Protein AF-A0A5A8D4B1-F1 (afdb_monomer_lite)

Organism: Cafeteria roenbergensis (NCBI:txid33653)

Structure (mmCIF, N/CA/C/O backbone):
data_AF-A0A5A8D4B1-F1
#
_entry.id   AF-A0A5A8D4B1-F1
#
loop_
_atom_site.group_PDB
_atom_site.id
_atom_site.type_symbol
_atom_site.label_atom_id
_atom_site.label_alt_id
_atom_site.label_comp_id
_atom_site.label_asym_id
_atom_site.label_entity_id
_atom_site.label_seq_id
_atom_site.pdbx_PDB_ins_code
_atom_site.Cartn_x
_atom_site.Cartn_y
_atom_site.Cartn_z
_atom_site.occupancy
_atom_site.B_iso_or_equiv
_atom_site.auth_seq_id
_atom_site.auth_comp_id
_atom_site.auth_asym_id
_atom_site.auth_atom_id
_atom_site.pdbx_PDB_model_num
ATOM 1 N N . MET A 1 1 ? -14.245 28.417 40.774 1.00 34.88 1 MET A N 1
ATOM 2 C CA . MET A 1 1 ? -14.983 27.139 40.931 1.00 34.88 1 MET A CA 1
ATOM 3 C C . MET A 1 1 ? -16.460 27.436 40.689 1.00 34.88 1 MET A C 1
ATOM 5 O O . MET A 1 1 ? -16.887 28.450 41.217 1.00 34.88 1 MET A O 1
ATOM 9 N N . LEU A 1 2 ? -17.268 26.689 39.923 1.00 39.22 2 LEU A N 1
ATOM 10 C CA . LEU A 1 2 ? -17.079 25.469 39.104 1.00 39.22 2 LEU A CA 1
ATOM 11 C C . LEU A 1 2 ? -18.228 25.364 38.052 1.00 39.22 2 LEU A C 1
ATOM 13 O O . LEU A 1 2 ? -19.195 26.113 38.139 1.00 39.22 2 LEU A O 1
ATOM 17 N N . LEU A 1 3 ? -18.123 24.450 37.072 1.00 46.00 3 LEU A N 1
ATOM 18 C CA . LEU A 1 3 ? -19.148 24.155 36.040 1.00 46.00 3 LEU A CA 1
ATOM 19 C C . LEU A 1 3 ? -20.268 23.216 36.556 1.00 46.00 3 LEU A C 1
ATOM 21 O O . LEU A 1 3 ? -19.949 22.345 37.362 1.00 46.00 3 LEU A O 1
ATOM 25 N N . ARG A 1 4 ? -21.481 23.232 35.954 1.00 43.50 4 ARG A N 1
ATOM 26 C CA . ARG A 1 4 ? -21.993 22.159 35.041 1.00 43.50 4 ARG A CA 1
ATOM 27 C C . ARG A 1 4 ? -23.443 22.348 34.538 1.00 43.50 4 ARG A C 1
ATOM 29 O O . ARG A 1 4 ? -24.205 23.148 35.062 1.00 43.50 4 ARG A O 1
ATOM 36 N N . SER A 1 5 ? -23.774 21.585 33.493 1.00 64.06 5 SER A N 1
ATOM 37 C CA . SER A 1 5 ? -25.051 21.472 32.765 1.00 64.06 5 SER A CA 1
ATOM 38 C C . SER A 1 5 ? -25.764 20.135 33.048 1.00 64.06 5 SER A C 1
ATOM 40 O O . SER A 1 5 ? -25.081 19.209 33.473 1.00 64.06 5 SER A O 1
ATOM 42 N N . THR A 1 6 ? -27.065 20.000 32.717 1.00 43.41 6 THR A N 1
ATOM 43 C CA . THR A 1 6 ? -27.713 18.718 32.304 1.00 43.41 6 THR A CA 1
ATOM 44 C C . THR A 1 6 ? -29.130 18.901 31.727 1.00 43.41 6 THR A C 1
ATOM 46 O O . THR A 1 6 ? -30.130 18.798 32.429 1.00 43.41 6 THR A O 1
ATOM 49 N N . ILE A 1 7 ? -29.189 19.089 30.408 1.00 49.19 7 ILE A N 1
ATOM 50 C CA . ILE A 1 7 ? -29.924 18.196 29.483 1.00 49.19 7 ILE A CA 1
ATOM 51 C C . ILE A 1 7 ? -30.057 16.778 30.102 1.00 49.19 7 ILE A C 1
ATOM 53 O O . ILE A 1 7 ? -29.048 16.248 30.566 1.00 49.19 7 ILE A O 1
ATOM 57 N N . ASP A 1 8 ? -31.258 16.185 30.150 1.00 43.66 8 ASP A N 1
ATOM 58 C CA . ASP A 1 8 ? -31.520 14.840 30.714 1.00 43.66 8 ASP A CA 1
ATOM 59 C C . ASP A 1 8 ? -31.420 13.652 29.745 1.00 43.66 8 ASP A C 1
ATOM 61 O O . ASP A 1 8 ? -32.099 13.531 28.727 1.00 43.66 8 ASP A O 1
ATOM 65 N N . TRP A 1 9 ? -30.540 12.741 30.122 1.00 45.62 9 TRP A N 1
ATOM 66 C CA . TRP A 1 9 ? -30.024 11.685 29.266 1.00 45.62 9 TRP A CA 1
ATOM 67 C C . TRP A 1 9 ? -30.654 10.347 29.511 1.00 45.62 9 TRP A C 1
ATOM 69 O O . TRP A 1 9 ? -30.154 9.346 29.008 1.00 45.62 9 TRP A O 1
ATOM 79 N N . GLN A 1 10 ? -31.724 10.268 30.283 1.00 41.31 10 GLN A N 1
ATOM 80 C CA . GLN A 1 10 ? -32.366 8.975 30.333 1.00 41.31 10 GLN A CA 1
ATOM 81 C C . GLN A 1 10 ? -33.012 8.705 28.969 1.00 41.31 10 GLN A C 1
ATOM 83 O O . GLN A 1 10 ? -33.184 7.556 28.639 1.00 41.31 10 GLN A O 1
ATOM 88 N N . SER A 1 11 ? -33.263 9.699 28.113 1.00 40.19 11 SER A N 1
ATOM 89 C CA . SER A 1 11 ? -34.001 9.608 26.841 1.00 40.19 11 SER A CA 1
ATOM 90 C C . SER A 1 11 ? -33.795 8.391 25.933 1.00 40.19 11 SER A C 1
ATOM 92 O O . SER A 1 11 ? -34.797 7.790 25.556 1.00 40.19 11 SER A O 1
ATOM 94 N N . ALA A 1 12 ? -32.617 7.974 25.474 1.00 40.06 12 ALA A N 1
ATOM 95 C CA . ALA A 1 12 ? -31.217 8.229 25.857 1.00 40.06 12 ALA A CA 1
ATOM 96 C C . ALA A 1 12 ? -30.517 7.251 26.840 1.00 40.06 12 ALA A C 1
ATOM 98 O O . ALA A 1 12 ? -29.294 7.221 26.903 1.00 40.06 12 ALA A O 1
ATOM 99 N N . GLY A 1 13 ? -31.237 6.275 27.393 1.00 53.09 13 GLY A N 1
ATOM 100 C CA . GLY A 1 13 ? -30.702 5.030 27.951 1.00 53.09 13 GLY A CA 1
ATOM 101 C C . GLY A 1 13 ? -30.504 3.814 27.009 1.00 53.09 13 GLY A C 1
ATOM 102 O O . GLY A 1 13 ? -29.924 2.838 27.464 1.00 53.09 13 GLY A O 1
ATOM 103 N N . PHE A 1 14 ? -30.945 3.716 25.743 1.00 50.84 14 PHE A N 1
ATOM 104 C CA . PHE A 1 14 ? -31.669 4.653 24.864 1.00 50.84 14 PHE A CA 1
ATOM 105 C C . PHE A 1 14 ? -33.194 4.716 25.099 1.00 50.84 14 PHE A C 1
ATOM 107 O O . PHE A 1 14 ? -33.987 4.791 24.166 1.00 50.84 14 PHE A O 1
ATOM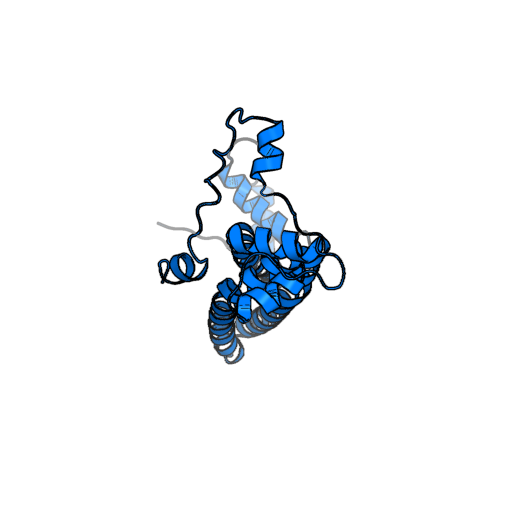 114 N N . VAL A 1 15 ? -33.596 4.686 26.372 1.00 51.38 15 VAL A N 1
ATOM 115 C CA . VAL A 1 15 ? -34.983 4.728 26.857 1.00 51.38 15 VAL A CA 1
ATOM 116 C C . VAL A 1 15 ? -35.053 5.588 28.109 1.00 51.38 15 VAL A C 1
ATOM 118 O O . VAL A 1 15 ? -34.381 5.225 29.079 1.00 51.38 15 VAL A O 1
ATOM 121 N N . ILE A 1 16 ? -35.887 6.649 28.132 1.00 47.00 16 ILE A N 1
ATOM 122 C CA . ILE A 1 16 ? -36.111 7.450 29.351 1.00 47.00 16 ILE A CA 1
ATOM 123 C C . ILE A 1 16 ? -36.536 6.490 30.473 1.00 47.00 16 ILE A C 1
ATOM 125 O O . ILE A 1 16 ? -37.658 5.982 30.528 1.00 47.00 16 ILE A O 1
ATOM 129 N N . SER A 1 17 ? -35.615 6.247 31.410 1.00 43.78 17 SER A N 1
ATOM 130 C CA . SER A 1 17 ? -36.007 6.063 32.797 1.00 43.78 17 SER A CA 1
ATOM 131 C C . SER A 1 17 ? -36.892 7.267 33.114 1.00 43.78 17 SER A C 1
ATOM 133 O O . SER A 1 17 ? -36.475 8.419 32.990 1.00 43.78 17 SER A O 1
ATOM 135 N N . GLN A 1 18 ? -38.162 6.994 33.424 1.00 46.78 18 GLN A N 1
ATOM 136 C CA . GLN A 1 18 ? -39.259 7.978 33.500 1.00 46.78 18 GLN A CA 1
ATOM 137 C C . GLN A 1 18 ? -39.048 9.070 34.569 1.00 46.78 18 GLN A C 1
ATOM 139 O O . GLN A 1 18 ? -39.887 9.941 34.764 1.00 46.78 18 GLN A O 1
ATOM 144 N N . GLN A 1 19 ? -37.911 9.021 35.260 1.00 48.19 19 GLN A N 1
ATOM 145 C CA . GLN A 1 19 ? -37.491 9.900 36.333 1.00 48.19 19 GLN A CA 1
ATOM 146 C C . GLN A 1 19 ? -36.726 11.143 35.852 1.00 48.19 19 GLN A C 1
ATOM 148 O O . GLN A 1 19 ? -36.550 12.074 36.644 1.00 48.19 19 GLN A O 1
ATOM 153 N N . GLU A 1 20 ? -36.266 11.175 34.593 1.00 46.72 20 GLU A N 1
ATOM 154 C CA . GLU A 1 20 ? -35.530 12.328 34.074 1.00 46.72 20 GLU A CA 1
ATOM 155 C C . GLU A 1 20 ? -36.198 13.144 32.958 1.00 46.72 20 GLU A C 1
ATOM 157 O O . GLU A 1 20 ? -35.983 14.341 33.071 1.00 46.72 20 GLU A O 1
ATOM 162 N N . PHE A 1 21 ? -37.075 12.640 32.053 1.00 47.62 21 PHE A N 1
ATOM 163 C CA . PHE A 1 21 ? -37.724 13.430 30.944 1.00 47.62 21 PHE A CA 1
ATOM 164 C C . PHE A 1 21 ? -38.110 14.886 31.304 1.00 47.62 21 PHE A C 1
ATOM 166 O O . PHE A 1 21 ? -37.876 15.807 30.511 1.00 47.62 21 PHE A O 1
ATOM 173 N N . PRO A 1 22 ? -38.685 15.154 32.497 1.00 55.81 22 PRO A N 1
ATOM 174 C CA . PRO A 1 22 ? -39.003 16.518 32.916 1.00 55.81 22 PRO A CA 1
ATOM 175 C C . PRO A 1 22 ? -37.796 17.477 32.965 1.00 55.81 22 PRO A C 1
ATOM 177 O O . PRO A 1 22 ? -37.967 18.684 32.826 1.00 55.81 22 PRO A O 1
ATOM 180 N N . LYS A 1 23 ? -36.573 16.971 33.159 1.00 54.00 23 LYS A N 1
ATOM 181 C CA . LYS A 1 23 ? -35.328 17.734 33.318 1.00 54.00 23 LYS A CA 1
ATOM 182 C C . LYS A 1 23 ? -34.734 18.198 31.970 1.00 54.00 23 LYS A C 1
ATOM 184 O O . LYS A 1 23 ? -34.285 19.339 31.913 1.00 54.00 23 LYS A O 1
ATOM 189 N N . TRP A 1 24 ? -34.749 17.410 30.879 1.00 49.72 24 TRP A N 1
ATOM 190 C CA . TRP A 1 24 ? -34.249 17.848 29.550 1.00 49.72 24 TRP A CA 1
ATOM 191 C C . TRP A 1 24 ? -35.235 18.842 28.959 1.00 49.72 24 TRP A C 1
ATOM 193 O O . TRP A 1 24 ? -34.821 19.867 28.423 1.00 49.72 24 TRP A O 1
ATOM 203 N N . GLN A 1 25 ? -36.536 18.591 29.141 1.00 56.56 25 GLN A N 1
ATOM 204 C CA . GLN A 1 25 ? -37.586 19.527 28.750 1.00 56.56 25 GLN A CA 1
ATOM 205 C C . GLN A 1 25 ? -37.487 20.847 29.527 1.00 56.56 25 GLN A C 1
ATOM 207 O O . GLN A 1 25 ? -37.426 21.896 28.891 1.00 56.56 25 GLN A O 1
ATOM 212 N N . ALA A 1 26 ? -37.330 20.818 30.858 1.00 62.19 26 ALA A N 1
ATOM 213 C CA . ALA A 1 26 ? -37.102 22.036 31.644 1.00 62.19 26 ALA A CA 1
ATOM 214 C C . ALA A 1 26 ? -35.832 22.796 31.216 1.00 62.19 26 ALA A C 1
ATOM 216 O O . ALA A 1 26 ? -35.833 24.026 31.181 1.00 62.19 26 ALA A O 1
ATOM 217 N N . VAL A 1 27 ? -34.753 22.094 30.846 1.00 55.75 27 VAL A N 1
ATOM 218 C CA . VAL A 1 27 ? -33.532 22.739 30.338 1.00 55.75 27 VAL A CA 1
ATOM 219 C C . VAL A 1 27 ? -33.729 23.331 28.943 1.00 55.75 27 VAL A C 1
ATOM 221 O O . VAL A 1 27 ? -33.263 24.443 28.705 1.00 55.75 27 VAL A O 1
ATOM 224 N N . VAL A 1 28 ? -34.440 22.668 28.030 1.00 53.69 28 VAL A N 1
ATOM 225 C CA . VAL A 1 28 ? -34.698 23.217 26.689 1.00 53.69 28 VAL A CA 1
ATOM 226 C C . VAL A 1 28 ? -35.710 24.358 26.703 1.00 53.69 28 VAL A C 1
ATOM 228 O O . VAL A 1 28 ? -35.535 25.310 25.943 1.00 53.69 28 VAL A O 1
ATOM 231 N N . GLU A 1 29 ? -36.706 24.350 27.587 1.00 60.50 29 GLU A N 1
ATOM 232 C CA . GLU A 1 29 ? -37.568 25.518 27.791 1.00 60.50 29 GLU A CA 1
ATOM 233 C C . GLU A 1 29 ? -36.816 26.676 28.453 1.00 60.50 29 GLU A C 1
ATOM 235 O O . GLU A 1 29 ? -36.919 27.807 27.980 1.00 60.50 29 GLU A O 1
ATOM 240 N N . HIS A 1 30 ? -35.978 26.420 29.464 1.00 53.38 30 HIS A N 1
ATOM 241 C CA . HIS A 1 30 ? -35.148 27.467 30.067 1.00 53.38 30 HIS A CA 1
ATOM 242 C C . HIS A 1 30 ? -34.142 28.058 29.063 1.00 53.38 30 HIS A C 1
ATOM 244 O O . HIS A 1 30 ? -33.953 29.274 29.033 1.00 53.38 30 HIS A O 1
ATOM 250 N N . VAL A 1 31 ? -33.555 27.241 28.179 1.00 52.16 31 VAL A N 1
ATOM 251 C CA . VAL A 1 31 ? -32.703 27.718 27.077 1.00 52.16 31 VAL A CA 1
ATOM 252 C C . VAL A 1 31 ? -33.512 28.533 26.064 1.00 52.16 31 VAL A C 1
ATOM 254 O O . VAL A 1 31 ? -33.078 29.624 25.711 1.00 52.16 31 VAL A O 1
ATOM 257 N N . LYS A 1 32 ? -34.704 28.087 25.646 1.00 51.00 32 LYS A N 1
ATOM 258 C CA . LYS A 1 32 ? -35.578 28.850 24.730 1.00 51.00 32 LYS A CA 1
ATOM 259 C C . LYS A 1 32 ? -36.079 30.171 25.330 1.00 51.00 32 LYS A C 1
ATOM 261 O O . LYS A 1 32 ? -36.246 31.132 24.588 1.00 51.00 32 LYS A O 1
ATOM 266 N N . ALA A 1 33 ? -36.288 30.234 26.645 1.00 59.56 33 ALA A N 1
ATOM 267 C CA . ALA A 1 33 ? -36.733 31.437 27.352 1.00 59.56 33 ALA A CA 1
ATOM 268 C C . ALA A 1 33 ? -35.593 32.417 27.699 1.00 59.56 33 ALA A C 1
ATOM 270 O O . ALA A 1 33 ? -35.849 33.603 27.892 1.00 59.56 33 ALA A O 1
ATOM 271 N N . THR A 1 34 ? -34.347 31.934 27.784 1.00 50.12 34 THR A N 1
ATOM 272 C CA . THR A 1 34 ? -33.171 32.741 28.174 1.00 50.12 34 THR A CA 1
ATOM 273 C C . THR A 1 34 ? -32.247 33.055 26.988 1.00 50.12 34 THR A C 1
ATOM 275 O O . THR A 1 34 ? -31.353 33.889 27.115 1.00 50.12 34 THR A O 1
ATOM 278 N N . ALA A 1 35 ? -32.447 32.425 25.824 1.00 48.88 35 ALA A N 1
ATOM 279 C CA . ALA A 1 35 ? -31.715 32.723 24.594 1.00 48.88 35 ALA A CA 1
ATOM 280 C C . ALA A 1 35 ? -31.984 34.172 24.134 1.00 48.88 35 ALA A C 1
ATOM 282 O O . ALA A 1 35 ? -33.117 34.492 23.764 1.00 48.88 35 ALA A O 1
ATOM 283 N N . PRO A 1 36 ? -30.972 35.062 24.113 1.00 46.81 36 PRO A N 1
ATOM 284 C CA . PRO A 1 36 ? -31.163 36.423 23.634 1.00 46.81 36 PRO A CA 1
ATOM 285 C C . PRO A 1 36 ? -31.464 36.418 22.134 1.00 46.81 36 PRO A C 1
ATOM 287 O O . PRO A 1 36 ? -30.795 35.725 21.368 1.00 46.81 36 PRO A O 1
ATOM 290 N N . SER A 1 37 ? -32.388 37.268 21.686 1.00 52.62 37 SER A N 1
ATOM 291 C CA . SER A 1 37 ? -32.742 37.467 20.268 1.00 52.62 37 SER A CA 1
ATOM 292 C C . SER A 1 37 ? -31.629 38.111 19.416 1.00 52.62 37 SER A C 1
ATOM 294 O O . SER A 1 37 ? -31.869 38.577 18.304 1.00 52.62 37 SER A O 1
ATOM 296 N N . THR A 1 38 ? -30.397 38.130 19.925 1.00 47.19 38 THR A N 1
ATOM 297 C CA . THR A 1 38 ? -29.206 38.739 19.334 1.00 47.19 38 THR A CA 1
ATOM 298 C C . THR A 1 38 ? -28.178 37.664 18.969 1.00 47.19 38 THR A C 1
ATOM 300 O O . THR A 1 38 ? -27.084 37.614 19.540 1.00 47.19 38 THR A O 1
ATOM 303 N N . LEU A 1 39 ? -28.508 36.795 18.005 1.00 48.34 39 LEU A N 1
ATOM 304 C CA . LEU A 1 39 ? -27.485 36.007 17.309 1.00 48.34 39 LEU A CA 1
ATOM 305 C C . LEU A 1 39 ? -26.532 36.980 16.592 1.00 48.34 39 LEU A C 1
ATOM 307 O O . LEU A 1 39 ? -26.916 37.577 15.589 1.00 48.34 39 LEU A O 1
ATOM 311 N N . GLY A 1 40 ? -25.299 37.145 17.086 1.00 45.06 40 GLY A N 1
ATOM 312 C CA . GLY A 1 40 ? -24.295 37.923 16.346 1.00 45.06 40 GLY A CA 1
ATOM 313 C C . GLY A 1 40 ? -23.004 38.357 17.049 1.00 45.06 40 GLY A C 1
ATOM 314 O O . GLY A 1 40 ? -22.112 38.825 16.351 1.00 45.06 40 GLY A O 1
ATOM 315 N N . SER A 1 41 ? -22.858 38.244 18.377 1.00 46.19 41 SER A N 1
ATOM 316 C CA . SER A 1 41 ? -21.804 38.996 19.097 1.00 46.19 41 SER A CA 1
ATOM 317 C C . SER A 1 41 ? -20.681 38.206 19.791 1.00 46.19 41 SER A C 1
ATOM 319 O O . SER A 1 41 ? -19.745 38.846 20.267 1.00 46.19 41 SER A O 1
ATOM 321 N N . ASN A 1 42 ? -20.698 36.865 19.858 1.00 43.56 42 ASN A N 1
ATOM 322 C CA . ASN A 1 42 ? -19.586 36.116 20.473 1.00 43.56 42 ASN A CA 1
ATOM 323 C C . ASN A 1 42 ? -19.314 34.743 19.810 1.00 43.56 42 ASN A C 1
ATOM 325 O O . ASN A 1 42 ? -20.159 33.849 19.907 1.00 43.56 42 ASN A O 1
ATOM 329 N N . PRO A 1 43 ? -18.143 34.530 19.169 1.00 45.38 43 PRO A N 1
ATOM 330 C CA . PRO A 1 43 ? -17.856 33.304 18.417 1.00 45.38 43 PRO A CA 1
ATOM 331 C C . PRO A 1 43 ? -17.718 32.041 19.284 1.00 45.38 43 PRO A C 1
ATOM 333 O O . PRO A 1 43 ? -17.945 30.945 18.780 1.00 45.38 43 PRO A O 1
ATOM 336 N N . VAL A 1 44 ? -17.404 32.165 20.580 1.00 45.22 44 VAL A N 1
ATOM 337 C CA . VAL A 1 44 ? -17.198 31.000 21.470 1.00 45.22 44 VAL A CA 1
ATOM 338 C C . VAL A 1 44 ? -18.519 30.322 21.865 1.00 45.22 44 VAL A C 1
ATOM 340 O O . VAL A 1 44 ? -18.548 29.119 22.099 1.00 45.22 44 VAL A O 1
ATOM 343 N N . GLN A 1 45 ? -19.640 31.054 21.892 1.00 42.88 45 GLN A N 1
ATOM 344 C CA . GLN A 1 45 ? -20.961 30.458 22.162 1.00 42.88 45 GLN A CA 1
ATOM 345 C C . GLN A 1 45 ? -21.606 29.826 20.924 1.00 42.88 45 GLN A C 1
ATOM 347 O O . GLN A 1 45 ? -22.504 28.998 21.065 1.00 42.88 45 GLN A O 1
ATOM 352 N N . ALA A 1 46 ? -21.152 30.178 19.718 1.00 47.97 46 ALA A N 1
ATOM 353 C CA . ALA A 1 46 ? -21.623 29.532 18.501 1.00 47.97 46 ALA A CA 1
ATOM 354 C C . ALA A 1 46 ? -21.130 28.076 18.427 1.00 47.97 46 ALA A C 1
ATOM 356 O O . ALA A 1 46 ? -21.922 27.186 18.132 1.00 47.97 46 ALA A O 1
ATOM 357 N N . SER A 1 47 ? -19.859 27.806 18.747 1.00 52.75 47 SER A N 1
ATOM 358 C CA . SER A 1 47 ? -19.263 26.473 18.576 1.00 52.75 47 SER A CA 1
ATOM 359 C C . SER A 1 47 ? -19.951 25.366 19.380 1.00 52.75 47 SER A C 1
ATOM 361 O O . SER A 1 47 ? -20.156 24.293 18.829 1.00 52.75 47 SER A O 1
ATOM 363 N N . ASP A 1 48 ? -20.373 25.612 20.626 1.00 51.62 48 ASP A N 1
ATOM 364 C CA . ASP A 1 48 ? -21.047 24.591 21.455 1.00 51.62 48 ASP A CA 1
ATOM 365 C C . ASP A 1 48 ? -22.487 24.278 21.004 1.00 51.62 48 ASP A C 1
ATOM 367 O O . ASP A 1 48 ? -23.015 23.202 21.295 1.00 51.62 48 ASP A O 1
ATOM 371 N N . VAL A 1 49 ? -23.136 25.208 20.294 1.00 52.12 49 VAL A N 1
ATOM 372 C CA . VAL A 1 49 ? -24.482 25.016 19.727 1.00 52.12 49 VAL A CA 1
ATOM 373 C C . VAL A 1 49 ? -24.386 24.381 18.340 1.00 52.12 49 VAL A C 1
ATOM 375 O O . VAL A 1 49 ? -25.107 23.428 18.054 1.00 52.12 49 VAL A O 1
ATOM 378 N N . TRP A 1 50 ? -23.439 24.827 17.510 1.00 44.88 50 TRP A N 1
ATOM 379 C CA . TRP A 1 50 ? -23.166 24.218 16.208 1.00 44.88 50 TRP A CA 1
ATOM 380 C C . TRP A 1 50 ? -22.617 22.791 16.336 1.00 44.88 50 TRP A C 1
ATOM 382 O O . TRP A 1 50 ? -23.039 21.943 15.564 1.00 44.88 50 TRP A O 1
ATOM 392 N N . LEU A 1 51 ? -21.784 22.472 17.338 1.00 48.03 51 LEU A N 1
ATOM 393 C CA . LEU A 1 51 ? -21.356 21.091 17.630 1.00 48.03 51 LEU A CA 1
ATOM 394 C C . LEU A 1 51 ? -22.515 20.161 18.003 1.00 48.03 51 LEU A C 1
ATOM 396 O O . LEU A 1 51 ? -22.403 18.955 17.812 1.00 48.03 51 LEU A O 1
ATOM 400 N N . ARG A 1 52 ? -23.613 20.700 18.545 1.00 43.81 52 ARG A N 1
ATOM 401 C CA . ARG A 1 52 ? -24.816 19.916 18.848 1.00 43.81 52 ARG A CA 1
ATOM 402 C C . ARG A 1 52 ? -25.690 19.743 17.612 1.00 43.81 52 ARG A C 1
ATOM 404 O O . ARG A 1 52 ? -26.046 18.615 17.312 1.00 43.81 52 ARG A O 1
ATOM 411 N N . ALA A 1 53 ? -25.894 20.800 16.825 1.00 43.72 53 ALA A N 1
ATOM 412 C CA . ALA A 1 53 ? -26.573 20.697 15.530 1.00 43.72 53 ALA A CA 1
ATOM 413 C C . ALA A 1 53 ? -25.861 19.728 14.556 1.00 43.72 53 ALA A C 1
ATOM 415 O O . ALA A 1 53 ? -26.514 18.928 13.897 1.00 43.72 53 ALA A O 1
ATOM 416 N N . PHE A 1 54 ? -24.522 19.723 14.521 1.00 44.66 54 PHE A N 1
ATOM 417 C CA . PHE A 1 54 ? -23.727 18.821 13.668 1.00 44.66 54 PHE A CA 1
ATOM 418 C C . PHE A 1 54 ? -23.782 17.339 14.089 1.00 44.66 54 PHE A C 1
ATOM 420 O O . PHE A 1 54 ? -23.355 16.474 13.331 1.00 44.66 54 PHE A O 1
ATOM 427 N N . VAL A 1 55 ? -24.266 17.049 15.301 1.00 48.59 55 VAL A N 1
ATOM 428 C CA . VAL A 1 55 ? -24.451 15.690 15.843 1.00 48.59 55 VAL A CA 1
ATOM 429 C C . VAL A 1 55 ? -25.913 15.230 15.722 1.00 48.59 55 VAL A C 1
ATOM 431 O O . VAL A 1 55 ? -26.198 14.055 15.930 1.00 48.59 55 VAL A O 1
ATOM 434 N N . GLU A 1 56 ? -26.843 16.129 15.382 1.00 45.59 56 GLU A N 1
ATOM 435 C CA . GLU A 1 56 ? -28.289 15.906 15.535 1.00 45.59 56 GLU A CA 1
ATOM 436 C C . GLU A 1 56 ? -29.078 15.928 14.203 1.00 45.59 56 GLU A C 1
ATOM 438 O O . GLU A 1 56 ? -30.267 15.620 14.215 1.00 45.59 56 GLU A O 1
ATOM 443 N N . GLU A 1 57 ? -28.442 16.214 13.053 1.00 51.00 57 GLU A N 1
ATOM 444 C CA . GLU A 1 57 ? -29.114 16.265 11.731 1.00 51.00 57 GLU A CA 1
ATOM 445 C C . GLU A 1 57 ? -28.657 15.247 10.664 1.00 51.00 57 GLU A C 1
ATOM 447 O O . GLU A 1 57 ? -29.142 15.311 9.536 1.00 51.00 57 GLU A O 1
ATOM 452 N N . ASP A 1 58 ? -27.825 14.247 10.981 1.00 46.22 58 ASP A N 1
ATOM 453 C CA . ASP A 1 58 ? -27.694 13.088 10.080 1.00 46.22 58 ASP A CA 1
ATOM 454 C C . ASP A 1 58 ? -27.476 11.755 10.811 1.00 46.22 58 ASP A C 1
ATOM 456 O O . ASP A 1 58 ? -26.996 11.710 11.943 1.00 46.22 58 ASP A O 1
ATOM 460 N N . SER A 1 59 ? -27.875 10.652 10.171 1.00 51.97 59 SER A N 1
ATOM 461 C CA . SER A 1 59 ? -28.175 9.359 10.827 1.00 51.97 59 SER A CA 1
ATOM 462 C C . SER A 1 59 ? -26.944 8.507 11.199 1.00 51.97 59 SER A C 1
ATOM 464 O O . SER A 1 59 ? -26.967 7.282 11.077 1.00 51.97 59 SER A O 1
ATOM 466 N N . LEU A 1 60 ? -25.853 9.144 11.624 1.00 54.78 60 LEU A N 1
ATOM 467 C CA . LEU A 1 60 ? -24.569 8.518 11.946 1.00 54.78 60 LEU A CA 1
ATOM 468 C C . LEU A 1 60 ? -24.248 8.744 13.427 1.00 54.78 60 LEU A C 1
ATOM 470 O O . LEU A 1 60 ? -23.951 9.860 13.849 1.00 54.78 60 LEU A O 1
ATOM 474 N N . GLY A 1 61 ? -24.287 7.675 14.222 1.00 67.69 61 GLY A N 1
ATOM 475 C CA . GLY A 1 61 ? -23.892 7.730 15.624 1.00 67.69 61 GLY A CA 1
ATOM 476 C C . GLY A 1 61 ? -22.404 8.048 15.818 1.00 67.69 61 GLY A C 1
ATOM 477 O O . GLY A 1 61 ? -21.596 8.092 14.887 1.00 67.69 61 GLY A O 1
ATOM 478 N N . VAL A 1 62 ? -22.008 8.247 17.079 1.00 73.75 62 VAL A N 1
ATOM 479 C CA . VAL A 1 62 ? -20.613 8.562 17.449 1.00 73.75 62 VAL A CA 1
ATOM 480 C C . VAL A 1 62 ? -19.635 7.482 16.963 1.00 73.75 62 VAL A C 1
ATOM 482 O O . VAL A 1 62 ? -18.499 7.790 16.610 1.00 73.75 62 VAL A O 1
ATOM 485 N N . ILE A 1 63 ? -20.072 6.220 16.917 1.00 72.12 63 ILE A N 1
ATOM 486 C CA . ILE A 1 63 ? -19.257 5.086 16.467 1.00 72.12 63 ILE A CA 1
ATOM 487 C C . ILE A 1 63 ? -19.026 5.174 14.955 1.00 72.12 63 ILE A C 1
ATOM 489 O O . ILE A 1 63 ? -17.906 4.982 14.490 1.00 72.12 63 ILE A O 1
ATOM 493 N N . GLU A 1 64 ? -20.062 5.511 14.195 1.00 73.19 64 GLU A N 1
ATOM 494 C CA . GLU A 1 64 ? -20.045 5.683 12.748 1.00 73.19 64 GLU A CA 1
ATOM 495 C C . GLU A 1 64 ? -19.217 6.909 12.338 1.00 73.19 64 GLU A C 1
ATOM 497 O O . GLU A 1 64 ? -18.424 6.832 11.399 1.00 73.19 64 GLU A O 1
ATOM 502 N N . ALA A 1 65 ? -19.301 8.012 13.087 1.00 81.31 65 ALA A N 1
ATOM 503 C CA . ALA A 1 65 ? -18.433 9.173 12.893 1.00 81.31 65 ALA A CA 1
ATOM 504 C C . ALA A 1 65 ? -16.946 8.814 13.096 1.00 81.31 65 ALA A C 1
ATOM 506 O O . ALA A 1 65 ? -16.101 9.142 12.259 1.00 81.31 65 ALA A O 1
ATOM 507 N N . ILE A 1 66 ? -16.622 8.076 14.166 1.00 80.50 66 ILE A N 1
ATOM 508 C CA . ILE A 1 66 ? -15.265 7.560 14.406 1.00 80.50 66 ILE A CA 1
ATOM 509 C C . ILE A 1 66 ? -14.848 6.586 13.288 1.00 80.50 66 ILE A C 1
ATOM 511 O O . ILE A 1 66 ? -13.716 6.658 12.811 1.00 80.50 66 ILE A O 1
ATOM 515 N N . ALA A 1 67 ? -15.753 5.721 12.821 1.00 78.06 67 ALA A N 1
ATOM 516 C CA . ALA A 1 67 ? -15.504 4.781 11.729 1.00 78.06 67 ALA A CA 1
ATOM 517 C C . ALA A 1 67 ? -15.097 5.493 10.433 1.00 78.06 67 ALA A C 1
ATOM 519 O O . ALA A 1 67 ? -14.103 5.112 9.815 1.00 78.06 67 ALA A O 1
ATOM 520 N N . VAL A 1 68 ? -15.817 6.553 10.049 1.00 81.38 68 VAL A N 1
ATOM 521 C CA . VAL A 1 68 ? -15.506 7.368 8.864 1.00 81.38 68 VAL A CA 1
ATOM 522 C C . VAL A 1 68 ? -14.137 8.038 9.003 1.00 81.38 68 VAL A C 1
ATOM 524 O O . VAL A 1 68 ? -13.331 7.970 8.075 1.00 81.38 68 VAL A O 1
ATOM 527 N N . VAL A 1 69 ? -13.825 8.622 10.166 1.00 87.62 69 VAL A N 1
ATOM 528 C CA . VAL A 1 69 ? -12.510 9.240 10.423 1.00 87.62 69 VAL A CA 1
ATOM 529 C C . VAL A 1 69 ? -11.383 8.206 10.339 1.00 87.62 69 VAL A C 1
ATOM 531 O O . VAL A 1 69 ? -10.370 8.453 9.682 1.00 87.62 69 VAL A O 1
ATOM 534 N N . CYS A 1 70 ? -11.558 7.026 10.940 1.00 85.62 70 CYS A N 1
ATOM 535 C CA . CYS A 1 70 ? -10.587 5.938 10.854 1.00 85.62 70 CYS A CA 1
ATOM 536 C C . CYS A 1 70 ? -10.432 5.402 9.423 1.00 85.62 70 CYS A C 1
ATOM 538 O O . CYS A 1 70 ? -9.313 5.097 9.022 1.00 85.62 70 CYS A O 1
ATOM 540 N N . LEU A 1 71 ? -11.506 5.332 8.633 1.00 82.25 71 LEU A N 1
ATOM 541 C CA . LEU A 1 71 ? -11.460 4.910 7.231 1.00 82.25 71 LEU A CA 1
ATOM 542 C C . LEU A 1 71 ? -10.683 5.902 6.364 1.00 82.25 71 LEU A C 1
ATOM 544 O O . LEU A 1 71 ? -9.794 5.494 5.613 1.00 82.25 71 LEU A O 1
ATOM 548 N N . VAL A 1 72 ? -10.943 7.202 6.505 1.00 89.69 72 VAL A N 1
ATOM 549 C CA . VAL A 1 72 ? -10.180 8.239 5.792 1.00 89.69 72 VAL A CA 1
ATOM 550 C C . VAL A 1 72 ? -8.708 8.219 6.223 1.00 89.69 72 VAL A C 1
ATOM 552 O O . VAL A 1 72 ? -7.826 8.181 5.369 1.00 89.69 72 VAL A O 1
ATOM 555 N N . GLY A 1 73 ? -8.421 8.151 7.527 1.00 88.12 73 GLY A N 1
ATOM 556 C CA . GLY A 1 73 ? -7.047 8.098 8.037 1.00 88.12 73 GLY A CA 1
ATOM 557 C C . GLY A 1 73 ? -6.263 6.872 7.551 1.00 88.12 73 GLY A C 1
ATOM 558 O O . GLY A 1 73 ? -5.189 7.014 6.968 1.00 88.12 73 GLY A O 1
ATOM 559 N N . LEU A 1 74 ? -6.817 5.668 7.733 1.00 84.69 74 LEU A N 1
ATOM 560 C CA . LEU A 1 74 ? -6.159 4.409 7.363 1.00 84.69 74 LEU A CA 1
ATOM 561 C C . LEU A 1 74 ? -6.053 4.206 5.845 1.00 84.69 74 LEU A C 1
ATOM 563 O O . LEU A 1 74 ? -5.145 3.503 5.406 1.00 84.69 74 LEU A O 1
ATOM 567 N N . SER A 1 75 ? -6.947 4.787 5.036 1.00 85.00 75 SER A N 1
ATOM 568 C CA . SER A 1 75 ? -6.843 4.728 3.566 1.00 85.00 75 SER A CA 1
ATOM 569 C C . SER A 1 75 ? -5.727 5.619 3.016 1.00 85.00 75 SER A C 1
ATOM 571 O O . SER A 1 75 ? -5.044 5.232 2.068 1.00 85.00 75 SER A O 1
ATOM 573 N N . ILE A 1 76 ? -5.499 6.784 3.627 1.00 90.44 76 ILE A N 1
ATOM 574 C CA . ILE A 1 76 ? -4.456 7.724 3.203 1.00 90.44 76 ILE A CA 1
ATOM 575 C C . ILE A 1 76 ? -3.069 7.287 3.699 1.00 90.44 76 ILE A C 1
ATOM 577 O O . ILE A 1 76 ? -2.101 7.418 2.951 1.00 90.44 76 ILE A O 1
ATOM 581 N N . ASP A 1 77 ? -2.952 6.732 4.910 1.00 90.81 77 ASP A N 1
ATOM 582 C CA . ASP A 1 77 ? -1.660 6.358 5.510 1.00 90.81 77 ASP A CA 1
ATOM 583 C C . ASP A 1 77 ? -0.855 5.361 4.654 1.00 90.81 77 ASP A C 1
ATOM 585 O O . ASP A 1 77 ? 0.276 5.645 4.242 1.00 90.81 77 ASP A O 1
ATOM 589 N N . ALA A 1 78 ? -1.456 4.217 4.314 1.00 89.69 78 ALA A N 1
ATOM 590 C CA . ALA A 1 78 ? -0.799 3.197 3.499 1.00 89.69 78 ALA A CA 1
ATOM 591 C C . ALA A 1 78 ? -0.491 3.716 2.078 1.00 89.69 78 ALA A C 1
ATOM 593 O O . ALA A 1 78 ? 0.590 3.462 1.535 1.00 89.69 78 ALA A O 1
ATOM 594 N N . ALA A 1 79 ? -1.406 4.500 1.494 1.00 91.31 79 ALA A N 1
ATOM 595 C CA . ALA A 1 79 ? -1.237 5.099 0.174 1.00 91.31 79 ALA A CA 1
ATOM 596 C C . ALA A 1 79 ? -0.086 6.122 0.125 1.00 91.31 79 ALA A C 1
ATOM 598 O O . ALA A 1 79 ? 0.681 6.124 -0.840 1.00 91.31 79 ALA A O 1
ATOM 599 N N . LEU A 1 80 ? 0.081 6.956 1.160 1.00 91.38 80 LEU A N 1
ATOM 600 C CA . LEU A 1 80 ? 1.182 7.922 1.256 1.00 91.38 80 LEU A CA 1
ATOM 601 C C . LEU A 1 80 ? 2.540 7.230 1.385 1.00 91.38 80 LEU A C 1
ATOM 603 O O . LEU A 1 80 ? 3.471 7.592 0.663 1.00 91.38 80 LEU A O 1
ATOM 607 N N . HIS A 1 81 ? 2.651 6.210 2.241 1.00 91.12 81 HIS A N 1
ATOM 608 C CA . HIS A 1 81 ? 3.876 5.416 2.364 1.00 91.12 81 HIS A CA 1
ATOM 609 C C . HIS A 1 81 ? 4.263 4.778 1.021 1.00 91.12 81 HIS A C 1
ATOM 611 O O . HIS A 1 81 ? 5.419 4.867 0.596 1.00 91.12 81 HIS A O 1
ATOM 617 N N . PHE A 1 82 ? 3.292 4.208 0.299 1.00 91.12 82 PHE A N 1
ATOM 618 C CA . PHE A 1 82 ? 3.532 3.632 -1.023 1.00 91.12 82 PHE A CA 1
ATOM 619 C C . PHE A 1 82 ? 3.943 4.686 -2.067 1.00 91.12 82 PHE A C 1
ATOM 621 O O . PHE A 1 82 ? 4.929 4.502 -2.784 1.00 91.12 82 PHE A O 1
ATOM 628 N N . ALA A 1 83 ? 3.238 5.821 -2.127 1.00 90.19 83 ALA A N 1
ATOM 629 C CA . ALA A 1 83 ? 3.540 6.918 -3.047 1.00 90.19 83 ALA A CA 1
ATOM 630 C C . ALA A 1 83 ? 4.934 7.523 -2.800 1.00 90.19 83 ALA A C 1
ATOM 632 O O . ALA A 1 83 ? 5.667 7.798 -3.752 1.00 90.19 83 ALA A O 1
ATOM 633 N N . HIS A 1 84 ? 5.340 7.661 -1.535 1.00 88.94 84 HIS A N 1
ATOM 634 C CA . HIS A 1 84 ? 6.689 8.081 -1.161 1.00 88.94 84 HIS A CA 1
ATOM 635 C C . HIS A 1 84 ? 7.746 7.088 -1.686 1.00 88.94 84 HIS A C 1
ATOM 637 O O . HIS A 1 84 ? 8.728 7.498 -2.308 1.00 88.94 84 HIS A O 1
ATOM 643 N N . GLY A 1 85 ? 7.507 5.778 -1.545 1.00 88.31 85 GLY A N 1
ATOM 644 C CA . GLY A 1 85 ? 8.348 4.735 -2.144 1.00 88.31 85 GLY A CA 1
ATOM 645 C C . GLY A 1 85 ? 8.446 4.815 -3.673 1.00 88.31 85 GLY A C 1
ATOM 646 O O . GLY A 1 85 ? 9.533 4.638 -4.221 1.00 88.31 85 GLY A O 1
ATOM 647 N N . TYR A 1 86 ? 7.339 5.127 -4.353 1.00 89.56 86 TYR A N 1
ATOM 648 C CA . TYR A 1 86 ? 7.271 5.245 -5.816 1.00 89.56 86 TYR A CA 1
ATOM 649 C C . TYR A 1 86 ? 8.046 6.462 -6.345 1.00 89.56 86 TYR A C 1
ATOM 651 O O . TYR A 1 86 ? 8.723 6.368 -7.369 1.00 89.56 86 TYR A O 1
ATOM 659 N N . ILE A 1 87 ? 7.979 7.600 -5.644 1.00 87.38 87 ILE A N 1
ATOM 660 C CA . ILE A 1 87 ? 8.695 8.833 -6.016 1.00 87.38 87 ILE A CA 1
ATOM 661 C C . ILE A 1 87 ? 10.206 8.691 -5.782 1.00 87.38 87 ILE A C 1
ATOM 663 O O . ILE A 1 87 ? 10.995 9.171 -6.593 1.00 87.38 87 ILE A O 1
ATOM 667 N N . HIS A 1 88 ? 10.619 7.997 -4.717 1.00 84.88 88 HIS A N 1
ATOM 668 C CA . HIS A 1 88 ? 12.029 7.746 -4.394 1.00 84.88 88 HIS A CA 1
ATOM 669 C C . HIS A 1 88 ? 12.603 6.466 -5.031 1.00 84.88 88 HIS A C 1
ATOM 671 O O . HIS A 1 88 ? 13.607 5.930 -4.552 1.00 84.88 88 HIS A O 1
ATOM 677 N N . ALA A 1 89 ? 11.993 5.975 -6.114 1.00 86.06 89 ALA A N 1
ATOM 678 C CA . ALA A 1 89 ? 12.573 4.913 -6.926 1.00 86.06 89 ALA A CA 1
ATOM 679 C C . ALA A 1 89 ? 13.882 5.391 -7.600 1.00 86.06 89 ALA A C 1
ATOM 681 O O . ALA A 1 89 ? 13.931 6.510 -8.118 1.00 86.06 89 ALA A O 1
ATOM 682 N N . PRO A 1 90 ? 14.956 4.579 -7.603 1.00 84.31 90 PRO A N 1
ATOM 683 C CA . PRO A 1 90 ? 16.256 5.004 -8.109 1.00 84.31 90 PRO A CA 1
ATOM 684 C C . PRO A 1 90 ? 16.230 5.224 -9.625 1.00 84.31 90 PRO A C 1
ATOM 686 O O . PRO A 1 90 ? 15.748 4.377 -10.374 1.00 84.31 90 PRO A O 1
ATOM 689 N N . VAL A 1 91 ? 16.807 6.342 -10.075 1.00 82.75 91 VAL A N 1
ATOM 690 C CA . VAL A 1 91 ? 16.794 6.766 -11.489 1.00 82.75 91 VAL A CA 1
ATOM 691 C C . VAL A 1 91 ? 17.370 5.687 -12.413 1.00 82.75 91 VAL A C 1
ATOM 693 O O . VAL A 1 91 ? 16.710 5.319 -13.381 1.00 82.75 91 VAL A O 1
ATOM 696 N N . TRP A 1 92 ? 18.505 5.082 -12.041 1.00 83.00 92 TRP A N 1
ATOM 697 C CA . TRP A 1 92 ? 19.165 4.026 -12.823 1.00 83.00 92 TRP A CA 1
ATOM 698 C C . TRP A 1 92 ? 18.281 2.794 -13.079 1.00 83.00 92 TRP A C 1
ATOM 700 O O . TRP A 1 92 ? 18.419 2.146 -14.111 1.00 83.00 92 TRP A O 1
ATOM 710 N N . LEU A 1 93 ? 17.358 2.462 -12.166 1.00 86.12 93 LEU A N 1
ATOM 711 C CA . LEU A 1 93 ? 16.429 1.339 -12.340 1.00 86.12 93 LEU A CA 1
ATOM 712 C C . LEU A 1 93 ? 15.340 1.681 -13.361 1.00 86.12 93 LEU A C 1
ATOM 714 O O . LEU A 1 93 ? 14.884 0.810 -14.095 1.00 86.12 93 LEU A O 1
ATOM 718 N N . VAL A 1 94 ? 14.925 2.950 -13.406 1.00 84.94 94 VAL A N 1
ATOM 719 C CA . VAL A 1 94 ? 13.943 3.443 -14.378 1.00 84.94 94 VAL A CA 1
ATOM 720 C C . VAL A 1 94 ? 14.572 3.512 -15.765 1.00 84.94 94 VAL A C 1
ATOM 722 O O . VAL A 1 94 ? 13.964 3.027 -16.709 1.00 84.94 94 VAL A O 1
ATOM 725 N N . GLU A 1 95 ? 15.789 4.050 -15.876 1.00 84.50 95 GLU A N 1
ATOM 726 C CA . GLU A 1 95 ? 16.559 4.102 -17.128 1.00 84.50 95 GLU 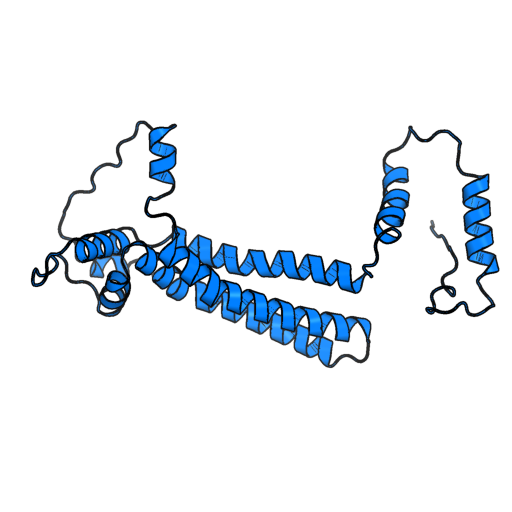A CA 1
ATOM 727 C C . GLU A 1 95 ? 16.790 2.691 -17.687 1.00 84.50 95 GLU A C 1
ATOM 729 O O . GLU A 1 95 ? 16.473 2.429 -18.842 1.00 84.50 95 GLU A O 1
ATOM 734 N N . ALA A 1 96 ? 17.221 1.746 -16.847 1.00 84.81 96 ALA A N 1
ATOM 735 C CA . ALA A 1 96 ? 17.417 0.349 -17.235 1.00 84.81 96 ALA A CA 1
ATOM 736 C C . ALA A 1 96 ? 16.116 -0.378 -17.642 1.00 84.81 96 ALA A C 1
ATOM 738 O O . ALA A 1 96 ? 16.161 -1.329 -18.429 1.00 84.81 96 ALA A O 1
ATOM 739 N N . ALA A 1 97 ? 14.963 0.035 -17.104 1.00 87.19 97 ALA A N 1
ATOM 740 C CA . ALA A 1 97 ? 13.645 -0.481 -17.478 1.00 87.19 97 ALA A CA 1
ATOM 741 C C . ALA A 1 97 ? 13.078 0.178 -18.747 1.00 87.19 97 ALA A C 1
ATOM 743 O O . ALA A 1 97 ? 12.283 -0.446 -19.447 1.00 87.19 97 ALA A O 1
ATOM 744 N N . ASP A 1 98 ? 13.474 1.417 -19.045 1.00 86.75 98 ASP A N 1
ATOM 745 C CA . ASP A 1 98 ? 13.132 2.123 -20.284 1.00 86.75 98 ASP A CA 1
ATOM 746 C C . ASP A 1 98 ? 13.982 1.601 -21.456 1.00 86.75 98 ASP A C 1
ATOM 748 O O . ASP A 1 98 ? 13.422 1.243 -22.488 1.00 86.75 98 ASP A O 1
ATOM 752 N N . GLU A 1 99 ? 15.294 1.403 -21.242 1.00 86.19 99 GLU A N 1
ATOM 753 C CA . GLU A 1 99 ? 16.214 0.712 -22.165 1.00 86.19 99 GLU A CA 1
ATOM 754 C C . GLU A 1 99 ? 15.621 -0.640 -22.593 1.00 86.19 99 GLU A C 1
ATOM 756 O O . GLU A 1 99 ? 15.347 -0.854 -23.770 1.00 86.19 99 GLU A O 1
ATOM 761 N N . ARG A 1 100 ? 15.305 -1.517 -21.627 1.00 86.94 100 ARG A N 1
ATOM 762 C CA . ARG A 1 100 ? 14.703 -2.843 -21.883 1.00 86.94 100 ARG A CA 1
ATOM 763 C C . ARG A 1 100 ? 13.344 -2.793 -22.578 1.00 86.94 100 ARG A C 1
ATOM 765 O O . ARG A 1 100 ? 12.997 -3.748 -23.263 1.00 86.94 100 ARG A O 1
ATOM 772 N N . ALA A 1 101 ? 12.568 -1.726 -22.393 1.00 86.12 101 ALA A N 1
ATOM 773 C CA . ALA A 1 101 ? 11.276 -1.566 -23.056 1.00 86.12 101 ALA A CA 1
ATOM 774 C C . ALA A 1 101 ? 11.403 -1.115 -24.524 1.00 86.12 101 ALA A C 1
ATOM 776 O O . ALA A 1 101 ? 10.419 -1.210 -25.258 1.00 86.12 101 ALA A O 1
ATOM 777 N N . GLY A 1 102 ? 12.578 -0.625 -24.936 1.00 84.12 102 GLY A N 1
ATOM 778 C CA . GLY A 1 102 ? 12.893 -0.209 -26.305 1.00 84.12 102 GLY A CA 1
ATOM 779 C C . GLY A 1 102 ? 13.824 -1.151 -27.080 1.00 84.12 102 GLY A C 1
ATOM 780 O O . GLY A 1 102 ? 14.135 -0.843 -28.227 1.00 84.12 102 GLY A O 1
ATOM 781 N N . LEU A 1 103 ? 14.281 -2.262 -26.487 1.00 86.00 103 LEU A N 1
ATOM 782 C CA . LEU A 1 103 ? 15.111 -3.255 -27.182 1.00 86.00 103 LEU A CA 1
ATOM 783 C C . LEU A 1 103 ? 14.286 -4.073 -28.185 1.00 86.00 103 LEU A C 1
ATOM 785 O O . LEU A 1 103 ? 13.211 -4.583 -27.861 1.00 86.00 103 LEU A O 1
ATOM 789 N N . GLU A 1 104 ? 14.835 -4.253 -29.385 1.00 83.62 104 GLU A N 1
ATOM 790 C CA . GLU A 1 104 ? 14.297 -5.173 -30.387 1.00 83.62 104 GLU A CA 1
ATOM 791 C C . GLU A 1 104 ? 14.523 -6.647 -29.972 1.00 83.62 104 GLU A C 1
ATOM 793 O O . GLU A 1 104 ? 15.449 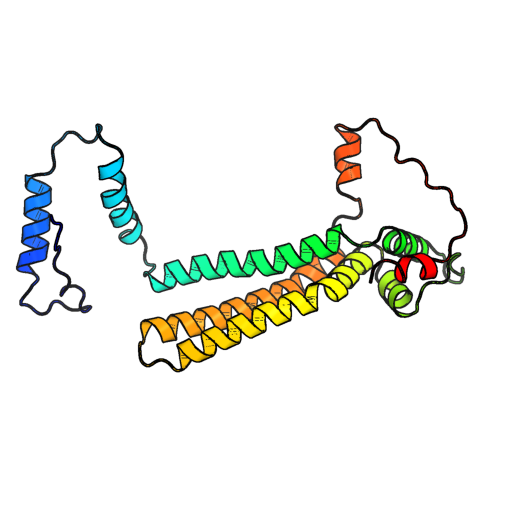-6.951 -29.208 1.00 83.62 104 GLU A O 1
ATOM 798 N N . PRO A 1 105 ? 13.707 -7.605 -30.461 1.00 79.00 105 PRO A N 1
ATOM 799 C CA . PRO A 1 105 ? 13.798 -9.005 -30.049 1.00 79.00 105 PRO A CA 1
ATOM 800 C C . PRO A 1 105 ? 15.152 -9.650 -30.394 1.00 79.00 105 PRO A C 1
ATOM 802 O O . PRO A 1 105 ? 15.402 -10.035 -31.535 1.00 79.00 105 PRO A O 1
ATOM 805 N N . GLY A 1 106 ? 15.999 -9.831 -29.377 1.00 76.25 106 GLY A N 1
ATOM 806 C CA . GLY A 1 106 ? 17.320 -10.457 -29.498 1.00 76.25 106 GLY A CA 1
ATOM 807 C C . GLY A 1 106 ? 18.509 -9.508 -29.325 1.00 76.25 106 GLY A C 1
ATOM 808 O O . GLY A 1 106 ? 19.643 -9.973 -29.417 1.00 76.25 106 GLY A O 1
ATOM 809 N N . GLU A 1 107 ? 18.283 -8.219 -29.055 1.00 85.56 107 GLU A N 1
ATOM 810 C CA . GLU A 1 107 ? 19.358 -7.304 -28.658 1.00 85.56 107 GLU A CA 1
ATOM 811 C C . GLU A 1 107 ? 19.612 -7.375 -27.140 1.00 85.56 107 GLU A C 1
ATOM 813 O O . GLU A 1 107 ? 18.684 -7.361 -26.331 1.00 85.56 107 GLU A O 1
ATOM 818 N N . GLU A 1 108 ? 20.883 -7.499 -26.748 1.00 79.12 108 GLU A N 1
ATOM 819 C CA . GLU A 1 108 ? 21.298 -7.614 -25.345 1.00 79.12 108 GLU A CA 1
ATOM 820 C C . GLU A 1 108 ? 21.431 -6.219 -24.697 1.00 79.12 108 GLU A C 1
ATOM 822 O O . GLU A 1 108 ? 22.039 -5.329 -25.297 1.00 79.12 108 GLU A O 1
ATOM 827 N N . PRO A 1 109 ? 20.928 -6.006 -23.463 1.00 78.56 109 PRO A N 1
ATOM 828 C CA . PRO A 1 109 ? 21.023 -4.715 -22.780 1.00 78.56 109 PRO A CA 1
ATOM 829 C C . PRO A 1 109 ? 22.481 -4.321 -22.504 1.00 78.56 109 PRO A C 1
ATOM 831 O O . PRO A 1 109 ? 23.294 -5.133 -22.055 1.00 78.56 109 PRO A O 1
ATOM 834 N N . GLY A 1 110 ? 22.807 -3.038 -22.678 1.00 73.62 110 GLY A N 1
ATOM 835 C CA . GLY A 1 110 ? 24.170 -2.519 -22.533 1.00 73.62 110 GLY A CA 1
ATOM 836 C C . GLY A 1 110 ? 24.692 -2.521 -21.092 1.00 73.62 110 GLY A C 1
ATOM 837 O O . GLY A 1 110 ? 25.895 -2.357 -20.864 1.00 73.62 110 GLY A O 1
ATOM 838 N N . SER A 1 111 ? 23.808 -2.714 -20.106 1.00 76.50 111 SER A N 1
ATOM 839 C CA . SER A 1 111 ? 24.139 -2.751 -18.681 1.00 76.50 111 SER A CA 1
ATOM 840 C C . SER A 1 111 ? 23.627 -4.020 -17.979 1.00 76.50 111 SER A C 1
ATOM 842 O O . SER A 1 111 ? 22.434 -4.346 -17.975 1.00 76.50 111 SER A O 1
ATOM 844 N N . ARG A 1 112 ? 24.548 -4.740 -17.318 1.00 81.62 112 ARG A N 1
ATOM 845 C CA . ARG A 1 112 ? 24.217 -5.914 -16.499 1.00 81.62 112 ARG A CA 1
ATOM 846 C C . ARG A 1 112 ? 23.698 -5.471 -15.131 1.00 81.62 112 ARG A C 1
ATOM 848 O O . ARG A 1 112 ? 24.442 -4.900 -14.333 1.00 81.62 112 ARG A O 1
ATOM 855 N N . LEU A 1 113 ? 22.428 -5.761 -14.862 1.00 83.56 113 LEU A N 1
ATOM 856 C CA . LEU A 1 113 ? 21.778 -5.493 -13.580 1.00 83.56 113 LEU A CA 1
ATOM 857 C C . LEU A 1 113 ? 21.859 -6.713 -12.638 1.00 83.56 113 LEU A C 1
ATOM 859 O O . LEU A 1 113 ? 22.056 -7.835 -13.105 1.00 83.56 113 LEU A O 1
ATOM 863 N N . PRO A 1 114 ? 21.694 -6.517 -11.314 1.00 85.19 114 PRO A N 1
ATOM 864 C CA . PRO A 1 114 ? 21.421 -7.608 -10.376 1.00 85.19 114 PRO A CA 1
ATOM 865 C C . PRO A 1 114 ? 20.134 -8.362 -10.739 1.00 85.19 114 PRO A C 1
ATOM 867 O O . PRO A 1 114 ? 19.168 -7.733 -11.166 1.00 85.19 114 PRO A O 1
ATOM 870 N N . ASP A 1 115 ? 20.071 -9.669 -10.476 1.00 89.06 115 ASP A N 1
ATOM 871 C CA . ASP A 1 115 ? 18.945 -10.533 -10.881 1.00 89.06 115 ASP A CA 1
ATOM 872 C C . ASP A 1 115 ? 17.570 -10.034 -10.386 1.00 89.06 115 ASP A C 1
ATOM 874 O O . ASP A 1 115 ? 16.577 -10.087 -11.113 1.00 89.06 115 ASP A O 1
ATOM 878 N N . TRP A 1 116 ? 17.510 -9.478 -9.168 1.00 85.62 116 TRP A N 1
ATOM 879 C CA . TRP A 1 116 ? 16.282 -8.887 -8.617 1.00 85.62 116 TRP A CA 1
ATOM 880 C C . TRP A 1 116 ? 15.836 -7.632 -9.381 1.00 85.62 116 TRP A C 1
ATOM 882 O O . TRP A 1 116 ? 14.641 -7.409 -9.558 1.00 85.62 116 TRP A O 1
ATOM 892 N N . ALA A 1 117 ? 16.786 -6.820 -9.845 1.00 86.75 117 ALA A N 1
ATOM 893 C CA . ALA A 1 117 ? 16.522 -5.580 -10.565 1.00 86.75 117 ALA A CA 1
ATOM 894 C C . ALA A 1 117 ? 16.195 -5.860 -12.038 1.00 86.75 117 ALA A C 1
ATOM 896 O O . ALA A 1 117 ? 15.328 -5.205 -12.604 1.00 86.75 117 ALA A O 1
ATOM 897 N N . GLU A 1 118 ? 16.821 -6.881 -12.630 1.00 87.81 118 GLU A N 1
ATOM 898 C CA . GLU A 1 118 ? 16.489 -7.426 -13.949 1.00 87.81 118 GLU A CA 1
ATOM 899 C C . GLU A 1 118 ? 15.031 -7.916 -14.002 1.00 87.81 118 GLU A C 1
ATOM 901 O O . GLU A 1 118 ? 14.267 -7.501 -14.875 1.00 87.81 118 GLU A O 1
ATOM 906 N N . ALA A 1 119 ? 14.603 -8.727 -13.025 1.00 88.94 119 ALA A N 1
ATOM 907 C CA . ALA A 1 119 ? 13.219 -9.201 -12.931 1.00 88.94 119 ALA A CA 1
ATOM 908 C C . ALA A 1 119 ? 12.201 -8.049 -12.808 1.00 88.94 119 ALA A C 1
ATOM 910 O O . ALA A 1 119 ? 11.115 -8.110 -13.384 1.00 88.94 119 ALA A O 1
ATOM 911 N N . VAL A 1 120 ? 12.565 -6.987 -12.085 1.00 89.44 120 VAL A N 1
ATOM 912 C CA . VAL A 1 120 ? 11.737 -5.791 -11.879 1.00 89.44 120 VAL A CA 1
ATOM 913 C C . VAL A 1 120 ? 11.707 -4.886 -13.118 1.00 89.44 120 VAL A C 1
ATOM 915 O O . VAL A 1 120 ? 10.648 -4.367 -13.469 1.00 89.44 120 VAL A O 1
ATOM 918 N N . ALA A 1 121 ? 12.830 -4.724 -13.819 1.00 86.81 121 ALA A N 1
ATOM 919 C CA . ALA A 1 121 ? 12.934 -3.880 -15.010 1.00 86.81 121 ALA A CA 1
ATOM 920 C C . ALA A 1 121 ? 12.099 -4.414 -16.191 1.00 86.81 121 ALA A C 1
ATOM 922 O O . ALA A 1 121 ? 11.565 -3.629 -16.974 1.00 86.81 121 ALA A O 1
ATOM 923 N N . ARG A 1 122 ? 11.885 -5.737 -16.266 1.00 86.81 122 ARG A N 1
ATOM 924 C CA . ARG A 1 122 ? 10.976 -6.391 -17.234 1.00 86.81 122 ARG A CA 1
ATOM 925 C C . ARG A 1 122 ? 9.505 -5.983 -17.100 1.00 86.81 122 ARG A C 1
ATOM 927 O O . ARG A 1 122 ? 8.738 -6.185 -18.034 1.00 86.81 122 ARG A O 1
ATOM 934 N N . LEU A 1 123 ? 9.103 -5.383 -15.977 1.00 86.75 123 LEU A N 1
ATOM 935 C CA . LEU A 1 123 ? 7.759 -4.821 -15.780 1.00 86.75 123 LEU A CA 1
ATOM 936 C C . LEU A 1 123 ? 7.586 -3.442 -16.462 1.00 86.75 123 LEU A C 1
ATOM 938 O O . LEU A 1 123 ? 6.537 -2.807 -16.324 1.00 86.75 123 LEU A O 1
ATOM 942 N N . GLY A 1 124 ? 8.618 -2.952 -17.161 1.00 87.19 124 GLY A N 1
ATOM 943 C CA . GLY A 1 124 ? 8.673 -1.626 -17.772 1.00 87.19 124 GLY A CA 1
ATOM 944 C C . GLY A 1 124 ? 8.842 -0.494 -16.745 1.00 87.19 124 GLY A C 1
ATOM 945 O O . GLY A 1 124 ? 8.759 -0.716 -15.535 1.00 87.19 124 GLY A O 1
ATOM 946 N N . PRO A 1 125 ? 9.034 0.761 -17.185 1.00 86.06 125 PRO A N 1
ATOM 947 C CA . PRO A 1 125 ? 9.464 1.860 -16.310 1.00 86.06 125 PRO A CA 1
ATOM 948 C C . PRO A 1 125 ? 8.459 2.222 -15.200 1.00 86.06 125 PRO A C 1
ATOM 950 O O . PRO A 1 125 ? 8.861 2.670 -14.128 1.00 86.06 125 PRO A O 1
ATOM 953 N N . ARG A 1 126 ? 7.152 2.008 -15.418 1.00 88.38 126 ARG A N 1
ATOM 954 C CA . ARG A 1 126 ? 6.103 2.212 -14.394 1.00 88.38 126 ARG A CA 1
ATOM 955 C C . ARG A 1 126 ? 6.045 1.050 -13.398 1.00 88.38 126 ARG A C 1
ATOM 957 O O . ARG A 1 126 ? 6.044 1.270 -12.187 1.00 88.38 126 ARG A O 1
ATOM 964 N N . GLY A 1 127 ? 6.038 -0.186 -13.906 1.00 89.38 127 GLY A N 1
ATOM 965 C CA . GLY A 1 127 ? 6.033 -1.399 -13.089 1.00 89.38 127 GLY A CA 1
ATOM 966 C C . GLY A 1 127 ? 7.291 -1.534 -12.232 1.00 89.38 127 GLY A C 1
ATOM 967 O O . GLY A 1 127 ? 7.189 -1.902 -11.064 1.00 89.38 127 GLY A O 1
ATOM 968 N N . ALA A 1 128 ? 8.450 -1.128 -12.757 1.00 89.56 128 ALA A N 1
ATOM 969 C CA . ALA A 1 128 ? 9.710 -1.107 -12.025 1.00 89.56 128 ALA A CA 1
ATOM 970 C C . ALA A 1 128 ? 9.652 -0.197 -10.785 1.00 89.56 128 ALA A C 1
ATOM 972 O O . ALA A 1 128 ? 10.031 -0.614 -9.689 1.00 89.56 128 ALA A O 1
ATOM 973 N N . ARG A 1 129 ? 9.095 1.018 -10.922 1.00 89.56 129 ARG A N 1
ATOM 974 C CA . ARG A 1 129 ? 8.874 1.940 -9.792 1.00 89.56 129 ARG A CA 1
ATOM 975 C C . ARG A 1 129 ? 7.880 1.388 -8.774 1.00 89.56 129 ARG A C 1
ATOM 977 O O . ARG A 1 129 ? 8.153 1.445 -7.579 1.00 89.56 129 ARG A O 1
ATOM 984 N N . ALA A 1 130 ? 6.754 0.832 -9.228 1.00 91.69 130 ALA A N 1
ATOM 985 C CA . ALA A 1 130 ? 5.744 0.244 -8.345 1.00 91.69 130 ALA A CA 1
ATOM 986 C C . ALA A 1 130 ? 6.285 -0.969 -7.565 1.00 91.69 130 ALA A C 1
ATOM 988 O O . ALA A 1 130 ? 6.056 -1.088 -6.364 1.00 91.69 130 ALA A O 1
ATOM 989 N N . SER A 1 131 ? 7.059 -1.839 -8.217 1.00 91.00 131 SER A N 1
ATOM 990 C CA . SER A 1 131 ? 7.679 -2.996 -7.566 1.00 91.00 131 SER A CA 1
ATOM 991 C C . SER A 1 131 ? 8.783 -2.586 -6.584 1.00 91.00 131 SER A C 1
ATOM 993 O O . SER A 1 131 ? 8.822 -3.101 -5.468 1.00 91.00 131 SER A O 1
ATOM 995 N N . PHE A 1 132 ? 9.614 -1.594 -6.926 1.00 90.50 132 PHE A N 1
ATOM 996 C CA . PHE A 1 132 ? 10.598 -1.038 -5.992 1.00 90.50 132 PHE A CA 1
ATOM 997 C C . PHE A 1 132 ? 9.931 -0.390 -4.766 1.00 90.50 132 PHE A C 1
ATOM 999 O O . PHE A 1 132 ? 10.348 -0.627 -3.631 1.00 90.50 132 PHE A O 1
ATOM 1006 N N . ALA A 1 133 ? 8.857 0.380 -4.976 1.00 91.12 133 ALA A N 1
ATOM 1007 C CA . ALA A 1 133 ? 8.055 0.954 -3.897 1.00 91.12 133 ALA A CA 1
ATOM 1008 C C . ALA A 1 133 ? 7.503 -0.136 -2.968 1.00 91.12 133 ALA A C 1
ATOM 1010 O O . ALA A 1 133 ? 7.611 -0.010 -1.749 1.00 91.12 133 ALA A O 1
ATOM 1011 N N . MET A 1 134 ? 6.991 -1.234 -3.536 1.00 91.38 134 MET A N 1
ATOM 1012 C CA . MET A 1 134 ? 6.510 -2.389 -2.777 1.00 91.38 134 MET A CA 1
ATOM 1013 C C . MET A 1 134 ? 7.619 -3.049 -1.953 1.00 91.38 134 MET A C 1
ATOM 1015 O O . MET A 1 134 ? 7.444 -3.269 -0.757 1.00 91.38 134 MET A O 1
ATOM 1019 N N . GLN A 1 135 ? 8.774 -3.325 -2.564 1.00 90.06 135 GLN A N 1
ATOM 1020 C CA . GLN A 1 135 ? 9.911 -3.954 -1.883 1.00 90.06 135 GLN A CA 1
ATOM 1021 C C . GLN A 1 135 ? 10.436 -3.100 -0.719 1.00 90.06 135 GLN A C 1
ATOM 1023 O O . GLN A 1 135 ? 10.805 -3.646 0.318 1.00 90.06 135 GLN A O 1
ATOM 1028 N N . LYS A 1 136 ? 10.443 -1.768 -0.866 1.00 89.62 136 LYS A N 1
ATOM 1029 C CA . LYS A 1 136 ? 10.962 -0.847 0.156 1.00 89.62 136 LYS A CA 1
ATOM 1030 C C . LYS A 1 136 ? 9.942 -0.486 1.244 1.00 89.62 136 LYS A C 1
ATOM 1032 O O . LYS A 1 136 ? 10.316 -0.401 2.410 1.00 89.62 136 LYS A O 1
ATOM 1037 N N . MET A 1 137 ? 8.680 -0.251 0.880 1.00 90.94 137 MET A N 1
ATOM 1038 C CA . MET A 1 137 ? 7.655 0.297 1.786 1.00 90.94 137 MET A CA 1
ATOM 1039 C C . MET A 1 137 ? 6.617 -0.731 2.250 1.00 90.94 137 MET A C 1
ATOM 1041 O O . MET A 1 137 ? 5.964 -0.508 3.266 1.00 90.94 137 MET A O 1
ATOM 1045 N N . GLY A 1 138 ? 6.485 -1.875 1.570 1.00 90.12 138 GLY A N 1
ATOM 1046 C CA . GLY A 1 138 ? 5.505 -2.906 1.925 1.00 90.12 138 GLY A CA 1
ATOM 1047 C C . GLY A 1 138 ? 5.721 -3.494 3.323 1.00 90.12 138 GLY A C 1
ATOM 1048 O O . GLY A 1 138 ? 4.765 -3.628 4.083 1.00 90.12 138 GLY A O 1
ATOM 1049 N N . TRP A 1 139 ? 6.970 -3.783 3.707 1.00 91.06 139 TRP A N 1
ATOM 1050 C CA . TRP A 1 139 ? 7.271 -4.325 5.040 1.00 91.06 139 TRP A CA 1
ATOM 1051 C C . TRP A 1 139 ? 6.940 -3.348 6.191 1.00 91.06 139 TRP A C 1
ATOM 1053 O O . TRP A 1 139 ? 6.236 -3.763 7.115 1.00 91.06 139 TRP A O 1
ATOM 1063 N N . PRO A 1 140 ? 7.340 -2.056 6.147 1.00 92.56 140 PRO A N 1
ATOM 1064 C CA . PRO A 1 140 ? 6.861 -1.045 7.093 1.00 92.56 140 PRO A CA 1
ATOM 1065 C C . PRO A 1 140 ? 5.333 -0.982 7.235 1.00 92.56 140 PRO A C 1
ATOM 1067 O O . PRO A 1 140 ? 4.840 -1.005 8.362 1.00 92.56 140 PRO A O 1
ATOM 1070 N N . ILE A 1 141 ? 4.592 -0.969 6.118 1.00 93.06 141 ILE A N 1
ATOM 1071 C CA . ILE A 1 141 ? 3.117 -0.896 6.105 1.00 93.06 141 ILE A CA 1
ATOM 1072 C C . ILE A 1 141 ? 2.487 -2.136 6.765 1.00 93.06 141 ILE A C 1
ATOM 1074 O O . ILE A 1 141 ? 1.539 -2.028 7.541 1.00 93.06 141 ILE A O 1
ATOM 1078 N N . VAL A 1 142 ? 3.019 -3.334 6.501 1.00 93.25 142 VAL A N 1
ATOM 1079 C CA . VAL A 1 142 ? 2.534 -4.566 7.147 1.00 93.25 142 VAL A CA 1
ATOM 1080 C C . VAL A 1 142 ? 2.855 -4.566 8.648 1.00 93.25 142 VAL A C 1
ATOM 1082 O O . VAL A 1 142 ? 2.022 -4.980 9.450 1.00 93.25 142 VAL A O 1
ATOM 1085 N N . SER A 1 143 ? 4.017 -4.049 9.056 1.00 93.44 143 SER A N 1
ATOM 1086 C CA . SER A 1 143 ? 4.407 -3.940 10.469 1.00 93.44 143 SER A CA 1
ATOM 1087 C C . SER A 1 143 ? 3.512 -2.969 11.264 1.00 93.44 143 SER A C 1
ATOM 1089 O O . SER A 1 143 ? 3.021 -3.313 12.346 1.00 93.44 143 SER A O 1
ATOM 1091 N N . SER A 1 144 ? 3.209 -1.783 10.716 1.00 92.31 144 SER A N 1
ATOM 1092 C CA . SER A 1 144 ? 2.273 -0.835 11.348 1.00 92.31 144 SER A CA 1
ATOM 1093 C C . SER A 1 144 ? 0.843 -1.390 11.402 1.00 92.31 144 SER A C 1
ATOM 1095 O O . SER A 1 144 ? 0.143 -1.230 12.408 1.00 92.31 144 SER A O 1
ATOM 1097 N N . ALA A 1 145 ? 0.429 -2.152 10.388 1.00 92.38 145 ALA A N 1
ATOM 1098 C CA . ALA A 1 145 ? -0.846 -2.852 10.422 1.00 92.38 145 ALA A CA 1
ATOM 1099 C C . ALA A 1 145 ? -0.892 -3.963 11.485 1.00 92.38 145 ALA A C 1
ATOM 1101 O O . ALA A 1 145 ? -1.881 -4.061 12.203 1.00 92.38 145 ALA A O 1
ATOM 1102 N N . ILE A 1 146 ? 0.168 -4.761 11.663 1.00 94.62 146 ILE A N 1
ATOM 1103 C CA . ILE A 1 146 ? 0.219 -5.808 12.703 1.00 94.62 146 ILE A CA 1
ATOM 1104 C C . ILE A 1 146 ? 0.047 -5.210 14.106 1.00 94.62 146 ILE A C 1
ATOM 1106 O O . ILE A 1 146 ? -0.684 -5.768 14.925 1.00 94.62 146 ILE A O 1
ATOM 1110 N N . THR A 1 147 ? 0.665 -4.061 14.391 1.00 94.25 147 THR A N 1
ATOM 1111 C CA . THR A 1 147 ? 0.516 -3.404 15.703 1.00 94.25 147 THR A CA 1
ATOM 1112 C C . THR A 1 147 ? -0.895 -2.838 15.912 1.00 94.25 147 THR A C 1
ATOM 1114 O O . THR A 1 147 ? -1.475 -3.033 16.982 1.00 94.25 147 THR A O 1
ATOM 1117 N N . THR A 1 148 ? -1.501 -2.252 14.874 1.00 92.81 148 THR A N 1
ATOM 1118 C CA . THR A 1 148 ? -2.914 -1.818 14.879 1.00 92.81 148 THR A CA 1
ATOM 1119 C C . THR A 1 148 ? -3.879 -2.998 15.076 1.00 92.81 148 THR A C 1
ATOM 1121 O O . THR A 1 148 ? -4.782 -2.936 15.913 1.00 92.81 148 THR A O 1
ATOM 1124 N N . ALA A 1 149 ? -3.653 -4.108 14.367 1.00 93.69 149 ALA A N 1
ATOM 1125 C CA . ALA A 1 149 ? -4.415 -5.345 14.505 1.00 93.69 149 ALA A CA 1
ATOM 1126 C C . ALA A 1 149 ? -4.294 -5.919 15.928 1.00 93.69 149 ALA A C 1
ATOM 1128 O O . ALA A 1 149 ? -5.306 -6.265 16.537 1.00 93.69 149 ALA A O 1
ATOM 1129 N N . GLY A 1 150 ? -3.087 -5.920 16.505 1.00 94.25 150 GLY A N 1
ATOM 1130 C CA . GLY A 1 150 ? -2.846 -6.311 17.896 1.00 94.25 150 GLY A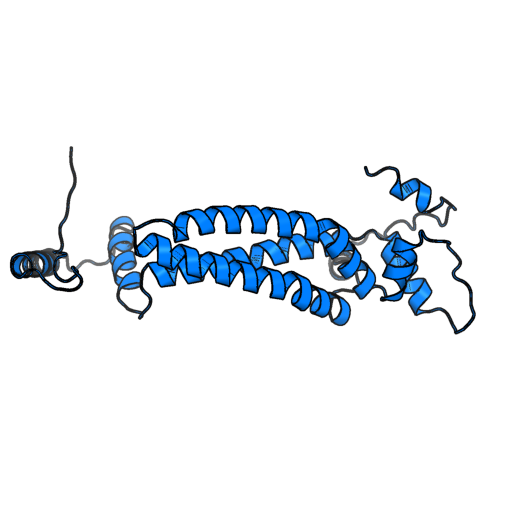 CA 1
ATOM 1131 C C . GLY A 1 150 ? -3.624 -5.455 18.900 1.00 94.25 150 GLY A C 1
ATOM 1132 O O . GLY A 1 150 ? -4.317 -6.001 19.755 1.00 94.25 150 GLY A O 1
ATOM 1133 N N . ALA A 1 151 ? -3.589 -4.125 18.763 1.00 93.50 151 ALA A N 1
ATOM 1134 C CA . ALA A 1 151 ? -4.361 -3.219 19.616 1.00 93.50 151 ALA A CA 1
ATOM 1135 C C . ALA A 1 151 ? -5.877 -3.475 19.510 1.00 93.50 151 ALA A C 1
ATOM 1137 O O . ALA A 1 151 ? -6.565 -3.599 20.524 1.00 93.50 151 ALA A O 1
ATOM 1138 N N . SER A 1 152 ? -6.398 -3.630 18.289 1.00 92.94 152 SER A N 1
ATOM 1139 C CA . SER A 1 152 ? -7.818 -3.928 18.070 1.00 92.94 152 SER A CA 1
ATOM 1140 C C . SER A 1 152 ? -8.241 -5.314 18.581 1.00 92.94 152 SER A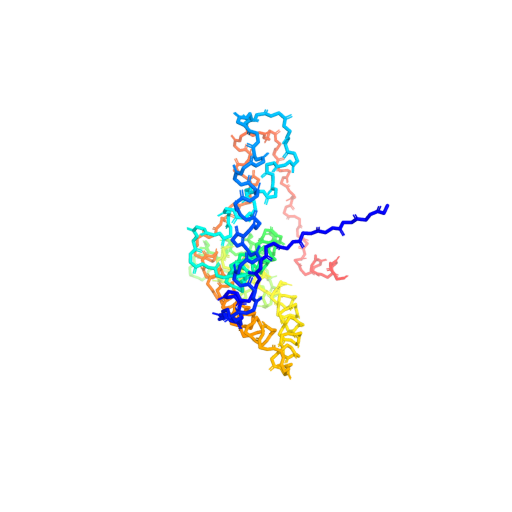 C 1
ATOM 1142 O O . SER A 1 152 ? -9.357 -5.453 19.078 1.00 92.94 152 SER A O 1
ATOM 1144 N N . ALA A 1 153 ? -7.352 -6.315 18.589 1.00 92.94 153 ALA A N 1
ATOM 1145 C CA . ALA A 1 153 ? -7.626 -7.618 19.197 1.00 92.94 153 ALA A CA 1
ATOM 1146 C C . ALA A 1 153 ? -7.886 -7.516 20.714 1.00 92.94 153 ALA A C 1
ATOM 1148 O O . ALA A 1 153 ? -8.789 -8.180 21.221 1.00 92.94 153 ALA A O 1
ATOM 1149 N N . PHE A 1 154 ? -7.180 -6.637 21.437 1.00 93.69 154 PHE A N 1
ATOM 1150 C CA . PHE A 1 154 ? -7.484 -6.361 22.850 1.00 93.69 154 PHE A CA 1
ATOM 1151 C C . PHE A 1 154 ? -8.848 -5.672 23.035 1.00 93.69 154 PHE A C 1
ATOM 1153 O O . PHE A 1 154 ? -9.586 -6.010 23.963 1.00 93.69 154 PHE A O 1
ATOM 1160 N N . LEU A 1 155 ? -9.231 -4.758 22.134 1.00 90.25 155 LEU A N 1
ATOM 1161 C CA . LEU A 1 155 ? -10.557 -4.122 22.162 1.00 90.25 155 LEU A CA 1
ATOM 1162 C C . LEU A 1 155 ? -11.688 -5.142 21.933 1.00 90.25 155 LEU A C 1
ATOM 1164 O O . LEU A 1 155 ? -12.702 -5.097 22.624 1.00 90.25 155 LEU A O 1
ATOM 1168 N N . LEU A 1 156 ? -11.493 -6.115 21.035 1.00 88.69 156 LEU A N 1
ATOM 1169 C CA . LEU A 1 156 ? -12.460 -7.189 20.753 1.00 88.69 156 LEU A CA 1
ATOM 1170 C C . LEU A 1 156 ? -12.704 -8.148 21.934 1.00 88.69 156 LEU A C 1
ATOM 1172 O O . LEU A 1 156 ? -13.787 -8.734 22.039 1.00 88.69 156 LEU A O 1
ATOM 1176 N N . LEU A 1 157 ? -11.706 -8.302 22.811 1.00 91.25 157 LEU A N 1
ATOM 1177 C CA . LEU A 1 157 ? -11.772 -9.097 24.044 1.00 91.25 157 LEU A CA 1
ATOM 1178 C C . LEU A 1 157 ? -12.360 -8.321 25.236 1.00 91.25 157 LEU A C 1
ATOM 1180 O O . LEU A 1 157 ? -12.600 -8.907 26.291 1.00 91.25 157 LEU A O 1
ATOM 1184 N N . THR A 1 158 ? -12.588 -7.014 25.093 1.00 89.38 158 THR A N 1
ATOM 1185 C CA . THR A 1 158 ? -13.100 -6.162 26.171 1.00 89.38 158 THR A CA 1
ATOM 1186 C C . THR A 1 158 ? -14.626 -6.280 26.286 1.00 89.38 158 THR A C 1
ATOM 1188 O O . THR A 1 158 ? -15.338 -6.345 25.288 1.00 89.38 158 THR A O 1
ATOM 1191 N N . THR A 1 159 ? -15.151 -6.281 27.515 1.00 88.31 159 THR A N 1
ATOM 1192 C CA . THR A 1 159 ? -16.589 -6.452 27.816 1.00 88.31 159 THR A CA 1
ATOM 1193 C C . THR A 1 159 ? -17.449 -5.209 27.565 1.00 88.31 159 THR A C 1
ATOM 1195 O O . THR A 1 159 ? -18.667 -5.267 27.707 1.00 88.31 159 THR A O 1
ATOM 1198 N N . ILE A 1 160 ? -16.841 -4.074 27.212 1.00 87.12 160 ILE A N 1
ATOM 1199 C CA . ILE A 1 160 ? -17.548 -2.823 26.928 1.00 87.12 160 ILE A CA 1
ATOM 1200 C C . ILE A 1 160 ? -17.939 -2.812 25.445 1.00 87.12 160 ILE A C 1
ATOM 1202 O O . ILE A 1 160 ? -17.082 -2.620 24.582 1.00 87.12 160 ILE A O 1
ATOM 1206 N N . GLU A 1 161 ? -19.235 -2.965 25.158 1.00 77.25 161 GLU A N 1
ATOM 1207 C CA . GLU A 1 161 ? -19.795 -3.057 23.796 1.00 77.25 161 GLU A CA 1
ATOM 1208 C C . GLU A 1 161 ? -19.264 -1.979 22.831 1.00 77.25 161 GLU A C 1
ATOM 1210 O O . GLU A 1 161 ? -18.870 -2.295 21.709 1.00 77.25 161 GLU A O 1
ATOM 1215 N N . ILE A 1 162 ? -19.145 -0.719 23.274 1.00 80.12 162 ILE A N 1
ATOM 1216 C CA . ILE A 1 162 ? -18.676 0.384 22.414 1.00 80.12 162 ILE A CA 1
ATOM 1217 C C . ILE A 1 162 ? -17.234 0.186 21.909 1.00 80.12 162 ILE A C 1
ATOM 1219 O O . ILE A 1 162 ? -16.926 0.509 20.763 1.00 80.12 162 ILE A O 1
ATOM 1223 N N . LEU A 1 163 ? -16.357 -0.396 22.737 1.00 83.88 163 LEU A N 1
ATOM 1224 C CA . LEU A 1 163 ? -14.972 -0.699 22.362 1.00 83.88 163 LEU A CA 1
ATOM 1225 C C . LEU A 1 163 ? -14.907 -1.912 21.436 1.00 83.88 163 LEU A C 1
ATOM 1227 O O . LEU A 1 163 ? -14.074 -1.958 20.531 1.00 83.88 163 LEU A O 1
ATOM 1231 N N . ARG A 1 164 ? -15.817 -2.869 21.631 1.00 83.31 164 ARG A N 1
ATOM 1232 C CA . ARG A 1 164 ? -15.913 -4.079 20.819 1.00 83.31 164 ARG A CA 1
ATOM 1233 C C . ARG A 1 164 ? -16.335 -3.764 19.386 1.00 83.31 164 ARG A C 1
ATOM 1235 O O . ARG A 1 164 ? -15.664 -4.199 18.454 1.00 83.31 164 ARG A O 1
ATOM 1242 N N . VAL A 1 165 ? -17.386 -2.958 19.207 1.00 80.56 165 VAL A N 1
ATOM 1243 C CA . VAL A 1 165 ? -17.852 -2.512 17.879 1.00 80.56 165 VAL A CA 1
ATOM 1244 C C . VAL A 1 165 ? -16.764 -1.703 17.167 1.00 80.56 165 VAL A C 1
ATOM 1246 O O . VAL A 1 165 ? -16.445 -1.985 16.012 1.00 80.56 165 VAL A O 1
ATOM 1249 N N . PHE A 1 166 ? -16.120 -0.763 17.869 1.00 85.06 166 PHE A N 1
ATOM 1250 C CA . PHE A 1 166 ? -14.994 -0.001 17.323 1.00 85.06 166 PHE A CA 1
ATOM 1251 C C . PHE A 1 166 ? -13.820 -0.906 16.902 1.00 85.06 166 PHE A C 1
ATOM 1253 O O . PHE A 1 166 ? -13.269 -0.736 15.814 1.00 85.06 166 PHE A O 1
ATOM 1260 N N . GLY A 1 167 ? -13.486 -1.923 17.704 1.00 88.12 167 GLY A N 1
ATOM 1261 C CA . GLY A 1 167 ? -12.467 -2.922 17.373 1.00 88.12 167 GLY A CA 1
ATOM 1262 C C . GLY A 1 167 ? -12.761 -3.687 16.076 1.00 88.12 167 GLY A C 1
ATOM 1263 O O . GLY A 1 167 ? -11.860 -3.844 15.253 1.00 88.12 167 GLY A O 1
ATOM 1264 N N . VAL A 1 168 ? -14.015 -4.105 15.845 1.00 86.19 168 VAL A N 1
ATOM 1265 C CA . VAL A 1 168 ? -14.424 -4.781 14.593 1.00 86.19 168 VAL A CA 1
ATOM 1266 C C . VAL A 1 168 ? -14.222 -3.862 13.387 1.00 86.19 168 VAL A C 1
ATOM 1268 O O . VAL A 1 168 ? -13.638 -4.272 12.382 1.00 86.19 168 VAL A O 1
ATOM 1271 N N . ILE A 1 169 ? -14.675 -2.611 13.501 1.00 85.94 169 ILE A N 1
ATOM 1272 C CA . ILE A 1 169 ? -14.578 -1.605 12.439 1.00 85.94 169 ILE A CA 1
ATOM 1273 C C . ILE A 1 169 ? -13.113 -1.328 12.085 1.00 85.94 169 ILE A C 1
ATOM 1275 O O . ILE A 1 169 ? -12.775 -1.293 10.899 1.00 85.94 169 ILE A O 1
ATOM 1279 N N . LEU A 1 170 ? -12.231 -1.187 13.083 1.00 89.50 170 LEU A N 1
ATOM 1280 C CA . LEU A 1 170 ? -10.796 -0.988 12.863 1.00 89.50 170 LEU A CA 1
ATOM 1281 C C . LEU A 1 170 ? -10.156 -2.157 12.107 1.00 89.50 170 LEU A C 1
ATOM 1283 O O . LEU A 1 170 ? -9.467 -1.916 11.117 1.00 89.50 170 LEU A O 1
ATOM 1287 N N . VAL A 1 171 ? -10.400 -3.407 12.525 1.00 90.62 171 VAL A N 1
ATOM 1288 C CA . VAL A 1 171 ? -9.844 -4.598 11.851 1.00 90.62 171 VAL A CA 1
ATOM 1289 C C . VAL A 1 171 ? -10.299 -4.663 10.394 1.00 90.62 171 VAL A C 1
ATOM 1291 O O . VAL A 1 171 ? -9.475 -4.849 9.498 1.00 90.62 171 VAL A O 1
ATOM 1294 N N . PHE A 1 172 ? -11.598 -4.477 10.143 1.00 88.75 172 PHE A N 1
ATOM 1295 C CA . PHE A 1 172 ? -12.160 -4.521 8.793 1.00 88.75 172 PHE A CA 1
ATOM 1296 C C . PHE A 1 172 ? -11.587 -3.417 7.892 1.00 88.75 172 PHE A C 1
ATOM 1298 O O . PHE A 1 172 ? -11.136 -3.685 6.776 1.00 88.75 172 PHE A O 1
ATOM 1305 N N . THR A 1 173 ? -11.551 -2.185 8.400 1.00 88.31 173 THR A N 1
ATOM 1306 C CA . THR A 1 173 ? -11.041 -1.006 7.687 1.00 88.31 173 THR A CA 1
ATOM 1307 C C . THR A 1 173 ? -9.556 -1.143 7.359 1.00 88.31 173 THR A C 1
ATOM 1309 O O . THR A 1 173 ? -9.141 -0.871 6.231 1.00 88.31 173 THR A O 1
ATOM 1312 N N . LEU A 1 174 ? -8.758 -1.624 8.316 1.00 92.44 174 LEU A N 1
ATOM 1313 C CA . LEU A 1 174 ? -7.333 -1.886 8.139 1.00 92.44 174 LEU A CA 1
ATOM 1314 C C . LEU A 1 174 ? -7.081 -2.959 7.071 1.00 92.44 174 LEU A C 1
ATOM 1316 O O . LEU A 1 174 ? -6.250 -2.758 6.186 1.00 92.44 174 LEU A O 1
ATOM 1320 N N . ALA A 1 175 ? -7.820 -4.072 7.119 1.00 91.06 175 ALA A N 1
ATOM 1321 C CA . ALA A 1 175 ? -7.703 -5.148 6.138 1.00 91.06 175 ALA A CA 1
ATOM 1322 C C . ALA A 1 175 ? -8.071 -4.675 4.720 1.00 91.06 175 ALA A C 1
ATOM 1324 O O . ALA A 1 175 ? -7.336 -4.945 3.769 1.00 91.06 175 ALA A O 1
ATOM 1325 N N . CYS A 1 176 ? -9.161 -3.914 4.578 1.00 89.31 176 CYS A N 1
ATOM 1326 C CA . CYS A 1 176 ? -9.560 -3.341 3.293 1.00 89.31 176 CYS A CA 1
ATOM 1327 C C . CYS A 1 176 ? -8.517 -2.347 2.760 1.00 89.31 176 CYS A C 1
ATOM 1329 O O . CYS A 1 176 ? -8.122 -2.455 1.600 1.00 89.31 176 CYS A O 1
ATOM 1331 N N . SER A 1 177 ? -8.022 -1.426 3.597 1.00 91.06 177 SER A N 1
ATOM 1332 C CA . SER A 1 177 ? -6.998 -0.448 3.196 1.00 91.06 177 SER A CA 1
ATOM 1333 C C . SER A 1 177 ? -5.693 -1.118 2.748 1.00 91.06 177 SER A C 1
ATOM 1335 O O . SER A 1 177 ? -5.151 -0.774 1.692 1.00 91.06 177 SER A O 1
ATOM 1337 N N . LEU A 1 178 ? -5.224 -2.129 3.492 1.00 91.75 178 LEU A N 1
ATOM 1338 C CA . LEU A 1 178 ? -4.050 -2.922 3.121 1.00 91.75 178 LEU A CA 1
ATOM 1339 C C . LEU A 1 178 ? -4.205 -3.555 1.738 1.00 91.75 178 LEU A C 1
ATOM 1341 O O . LEU A 1 178 ? -3.320 -3.405 0.901 1.00 91.75 178 LEU A O 1
ATOM 1345 N N . VAL A 1 179 ? -5.321 -4.244 1.478 1.00 91.38 179 VAL A N 1
ATOM 1346 C CA . VAL A 1 179 ? -5.554 -4.929 0.195 1.00 91.38 179 VAL A CA 1
ATOM 1347 C C . VAL A 1 179 ? -5.677 -3.923 -0.954 1.00 91.38 179 VAL A C 1
ATOM 1349 O O . VAL A 1 179 ? -5.044 -4.103 -1.997 1.00 91.38 179 VAL A O 1
ATOM 1352 N N . ILE A 1 180 ? -6.435 -2.839 -0.758 1.00 90.31 180 ILE A N 1
ATOM 1353 C CA . ILE A 1 180 ? -6.613 -1.778 -1.760 1.00 90.31 180 ILE A CA 1
ATOM 1354 C C . ILE A 1 180 ? -5.275 -1.103 -2.082 1.00 90.31 180 ILE A C 1
ATOM 1356 O O . ILE A 1 180 ? -4.994 -0.855 -3.251 1.00 90.31 180 ILE A O 1
ATOM 1360 N N . THR A 1 181 ? -4.420 -0.856 -1.090 1.00 90.75 181 THR A N 1
ATOM 1361 C CA . THR A 1 181 ? -3.105 -0.241 -1.315 1.00 90.75 181 THR A CA 1
ATOM 1362 C C . THR A 1 181 ? -2.130 -1.226 -1.961 1.00 90.75 181 THR A C 1
ATOM 1364 O O . THR A 1 181 ? -1.567 -0.946 -3.018 1.00 90.75 181 THR A O 1
ATOM 1367 N N . ILE A 1 182 ? -1.937 -2.402 -1.357 1.00 90.12 182 ILE A N 1
ATOM 1368 C CA . ILE A 1 182 ? -0.902 -3.352 -1.778 1.00 90.12 182 ILE A CA 1
ATOM 1369 C C . ILE A 1 182 ? -1.199 -3.916 -3.169 1.00 90.12 182 ILE A C 1
ATOM 1371 O O . ILE A 1 182 ? -0.283 -4.027 -3.983 1.00 90.12 182 ILE A O 1
ATOM 1375 N N . VAL A 1 183 ? -2.460 -4.231 -3.474 1.00 91.12 183 VAL A N 1
ATOM 1376 C CA . VAL A 1 183 ? -2.852 -4.796 -4.774 1.00 91.12 183 VAL A CA 1
ATOM 1377 C C . VAL A 1 183 ? -3.366 -3.704 -5.710 1.00 91.12 183 VAL A C 1
ATOM 1379 O O . VAL A 1 183 ? -2.826 -3.521 -6.801 1.00 91.12 183 VAL A O 1
ATOM 1382 N N . GLY A 1 184 ? -4.390 -2.960 -5.284 1.00 90.00 184 GLY A N 1
ATOM 1383 C CA . GLY A 1 184 ? -5.099 -1.995 -6.128 1.00 90.00 184 GLY A CA 1
ATOM 1384 C C . GLY A 1 184 ? -4.237 -0.808 -6.555 1.00 90.00 184 GLY A C 1
ATOM 1385 O O . GLY A 1 184 ? -4.076 -0.571 -7.750 1.00 90.00 184 GLY A O 1
ATOM 1386 N N . LEU A 1 185 ? -3.643 -0.080 -5.604 1.00 90.69 185 LEU A N 1
ATOM 1387 C CA . LEU A 1 185 ? -2.824 1.101 -5.895 1.00 90.69 185 LEU A CA 1
ATOM 1388 C C . LEU A 1 185 ? -1.531 0.728 -6.635 1.00 90.69 185 LEU A C 1
ATOM 1390 O O . LEU A 1 185 ? -1.152 1.426 -7.574 1.00 90.69 185 LEU A O 1
ATOM 1394 N N . SER A 1 186 ? -0.894 -0.394 -6.290 1.00 90.50 186 SER A N 1
ATOM 1395 C CA . SER A 1 186 ? 0.276 -0.909 -7.019 1.00 90.50 186 SER A CA 1
ATOM 1396 C C . SER A 1 186 ? -0.030 -1.207 -8.489 1.00 90.50 186 SER A C 1
ATOM 1398 O O . SER A 1 186 ? 0.749 -0.829 -9.365 1.00 90.50 186 SER A O 1
ATOM 1400 N N . ALA A 1 187 ? -1.170 -1.849 -8.774 1.00 91.19 187 ALA A N 1
ATOM 1401 C CA . ALA A 1 187 ? -1.622 -2.116 -10.139 1.00 91.19 187 ALA A CA 1
ATOM 1402 C C . ALA A 1 187 ? -2.048 -0.829 -10.870 1.00 91.19 187 ALA A C 1
ATOM 1404 O O . ALA A 1 187 ? -1.733 -0.641 -12.045 1.00 91.19 187 ALA A O 1
ATOM 1405 N N . LEU A 1 188 ? -2.709 0.101 -10.173 1.00 91.00 188 LEU A N 1
ATOM 1406 C CA . LEU A 1 188 ? -3.076 1.401 -10.734 1.00 91.00 188 LEU A CA 1
ATOM 1407 C C . LEU A 1 188 ? -1.830 2.212 -11.122 1.00 91.00 188 LEU A C 1
ATOM 1409 O O . LEU A 1 188 ? -1.795 2.810 -12.195 1.00 91.00 188 LEU A O 1
ATOM 1413 N N . LEU A 1 189 ? -0.788 2.214 -10.286 1.00 89.31 189 LEU A N 1
ATOM 1414 C CA . LEU A 1 189 ? 0.456 2.939 -10.544 1.00 89.31 189 LEU A CA 1
ATOM 1415 C C . LEU A 1 189 ? 1.352 2.241 -11.578 1.00 89.31 189 LEU A C 1
ATOM 1417 O O . LEU A 1 189 ? 2.023 2.935 -12.342 1.00 89.31 189 LEU A O 1
ATOM 1421 N N . SER A 1 190 ? 1.331 0.909 -11.689 1.00 88.50 190 SER A N 1
ATOM 1422 C CA . SER A 1 190 ? 2.044 0.222 -12.776 1.00 88.50 190 SER A CA 1
ATOM 1423 C C . SER A 1 190 ? 1.413 0.501 -14.148 1.00 88.50 190 SER A C 1
ATOM 1425 O O . SER A 1 190 ? 2.138 0.707 -15.122 1.00 88.50 190 SER A O 1
ATOM 1427 N N . VAL A 1 191 ? 0.080 0.603 -14.231 1.00 88.44 191 VAL A N 1
ATOM 1428 C CA . VAL A 1 191 ? -0.634 0.907 -15.484 1.00 88.44 191 VAL A CA 1
ATOM 1429 C C . VAL A 1 191 ? -0.647 2.408 -15.789 1.00 88.44 191 VAL A C 1
ATOM 1431 O O . VAL A 1 191 ? -0.243 2.816 -16.878 1.00 88.44 191 VAL A O 1
ATOM 1434 N N . ALA A 1 192 ? -1.081 3.245 -14.845 1.00 87.00 192 ALA A N 1
ATOM 1435 C CA . ALA A 1 192 ? -1.396 4.664 -15.047 1.00 87.00 192 ALA A CA 1
ATOM 1436 C C . ALA A 1 192 ? -0.467 5.646 -14.302 1.00 87.00 192 ALA A C 1
ATOM 1438 O O . ALA A 1 192 ? -0.655 6.859 -14.405 1.00 87.00 192 ALA A O 1
ATOM 1439 N N . GLY A 1 193 ? 0.551 5.163 -13.582 1.00 85.25 193 GLY A N 1
ATOM 1440 C CA . GLY A 1 193 ? 1.464 6.017 -12.820 1.00 85.25 193 GLY A CA 1
ATOM 1441 C C . GLY A 1 193 ? 2.294 6.981 -13.686 1.00 85.25 193 GLY A C 1
ATOM 1442 O O . GLY A 1 193 ? 2.567 6.714 -14.867 1.00 85.25 193 GLY A O 1
ATOM 1443 N N . PRO A 1 194 ? 2.745 8.117 -13.125 1.00 82.69 194 PRO A N 1
ATOM 1444 C CA . PRO A 1 194 ? 3.569 9.074 -13.857 1.00 82.69 194 PRO A CA 1
ATOM 1445 C C . PRO A 1 194 ? 4.901 8.435 -14.287 1.00 82.69 194 PRO A C 1
ATOM 1447 O O . PRO A 1 194 ? 5.580 7.780 -13.488 1.00 82.69 194 PRO A O 1
ATOM 1450 N N . ARG A 1 195 ? 5.251 8.619 -15.573 1.00 68.44 195 ARG A N 1
ATOM 1451 C CA . ARG A 1 195 ? 6.538 8.207 -16.176 1.00 68.44 195 ARG A CA 1
ATOM 1452 C C . ARG A 1 195 ? 7.636 9.217 -15.871 1.00 68.44 195 ARG A C 1
ATOM 1454 O O . ARG A 1 195 ? 8.693 8.852 -15.364 1.00 68.44 195 ARG A O 1
ATOM 1461 N N . SER A 1 196 ? 7.363 10.486 -16.137 1.00 61.88 196 SER A N 1
ATOM 1462 C CA . SER A 1 196 ? 8.259 11.574 -15.780 1.00 61.88 196 SER A CA 1
ATOM 1463 C C . SER A 1 196 ? 8.451 11.643 -14.267 1.00 61.88 196 SER A C 1
ATOM 1465 O O . SER A 1 196 ? 7.590 11.227 -13.483 1.00 61.88 196 SER A O 1
ATOM 1467 N N . THR A 1 197 ? 9.587 12.183 -13.839 1.00 58.75 197 THR A N 1
ATOM 1468 C CA . THR A 1 197 ? 9.627 12.798 -12.508 1.00 58.75 197 THR A CA 1
ATOM 1469 C C . THR A 1 197 ? 8.735 14.043 -12.554 1.00 58.75 197 THR A C 1
ATOM 1471 O O . THR A 1 197 ? 8.641 14.702 -13.592 1.00 58.75 197 THR A O 1
ATOM 1474 N N . LEU A 1 198 ? 8.087 14.417 -11.446 1.00 49.56 198 LEU A N 1
ATOM 1475 C CA . LEU A 1 198 ? 7.284 15.656 -11.396 1.00 49.56 198 LEU A CA 1
ATOM 1476 C C . LEU A 1 198 ? 8.118 16.907 -11.756 1.00 49.56 198 LEU A C 1
ATOM 1478 O O . LEU A 1 198 ? 7.572 17.916 -12.200 1.00 49.56 198 LEU A O 1
ATOM 1482 N N . CYS A 1 199 ? 9.448 16.796 -11.661 1.00 47.62 199 CYS A N 1
ATOM 1483 C CA . CYS A 1 199 ? 10.410 17.776 -12.144 1.00 47.62 199 CYS A CA 1
ATOM 1484 C C . CYS A 1 199 ? 10.244 18.119 -13.636 1.00 47.62 199 CYS A C 1
ATOM 1486 O O . CYS A 1 199 ? 10.314 19.292 -13.963 1.00 47.62 199 CYS A O 1
ATOM 1488 N N . GLU A 1 200 ? 9.943 17.182 -14.547 1.00 51.12 200 GLU A N 1
ATOM 1489 C CA . GLU A 1 200 ? 9.774 17.521 -15.980 1.00 51.12 200 GLU A CA 1
ATOM 1490 C C . GLU A 1 200 ? 8.477 18.292 -16.274 1.00 51.12 200 GLU A C 1
ATOM 1492 O O . GLU A 1 200 ? 8.429 19.096 -17.207 1.00 51.12 200 GLU A O 1
ATOM 1497 N N . ALA A 1 201 ? 7.431 18.090 -15.465 1.00 48.16 201 ALA A N 1
ATOM 1498 C CA . ALA A 1 201 ? 6.215 1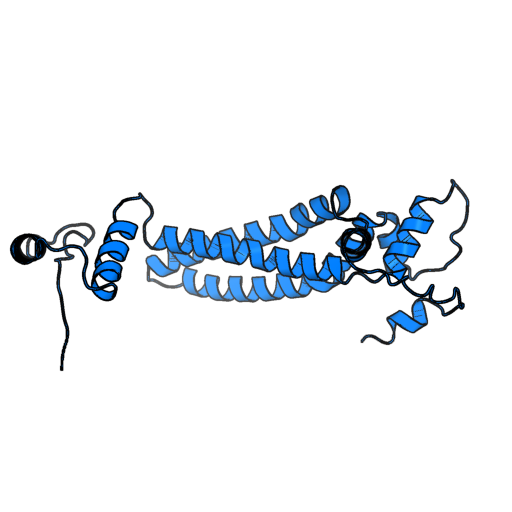8.898 -15.545 1.00 48.16 201 ALA A CA 1
ATOM 1499 C C . ALA A 1 201 ? 6.477 20.328 -15.034 1.00 48.16 201 ALA A C 1
ATOM 1501 O O . ALA A 1 201 ? 6.100 21.292 -15.699 1.00 48.16 201 ALA A O 1
ATOM 1502 N N . CYS A 1 202 ? 7.211 20.476 -13.923 1.00 44.41 202 CYS A N 1
ATOM 1503 C CA . CYS A 1 202 ? 7.675 21.781 -13.435 1.00 44.41 202 CYS A CA 1
ATOM 1504 C C . CYS A 1 202 ? 8.734 22.439 -14.342 1.00 44.41 202 CYS A C 1
ATOM 1506 O O . CYS A 1 202 ? 8.777 23.666 -14.433 1.00 44.41 202 CYS A O 1
ATOM 1508 N N . ALA A 1 203 ? 9.563 21.668 -15.051 1.00 45.44 203 ALA A N 1
ATOM 1509 C CA . ALA A 1 203 ? 10.618 22.180 -15.931 1.00 45.44 203 ALA A CA 1
ATOM 1510 C C . ALA A 1 203 ? 10.055 22.917 -17.155 1.00 45.44 203 ALA A C 1
ATOM 1512 O O . ALA A 1 203 ? 10.684 23.849 -17.647 1.00 45.44 203 ALA A O 1
ATOM 1513 N N . ARG A 1 204 ? 8.842 22.567 -17.608 1.00 44.66 204 ARG A N 1
ATOM 1514 C CA . ARG A 1 204 ? 8.114 23.345 -18.627 1.00 44.66 204 ARG A CA 1
ATOM 1515 C C . ARG A 1 204 ? 7.487 24.640 -18.090 1.00 44.66 204 ARG A C 1
ATOM 1517 O O . ARG A 1 204 ? 6.991 25.422 -18.893 1.00 44.66 204 ARG A O 1
ATOM 1524 N N . GLY A 1 205 ? 7.494 24.862 -16.771 1.00 48.53 205 GLY A N 1
ATOM 1525 C CA . GLY A 1 205 ? 6.875 26.022 -16.119 1.00 48.53 205 GLY A CA 1
ATOM 1526 C C . GLY A 1 205 ? 7.848 27.009 -15.461 1.00 48.53 205 GLY A C 1
ATOM 1527 O O . GLY A 1 205 ? 7.690 28.211 -15.650 1.00 48.53 205 GLY A O 1
ATOM 1528 N N . CYS A 1 206 ? 8.828 26.542 -14.671 1.00 46.69 206 CYS A N 1
ATOM 1529 C CA . CYS A 1 206 ? 9.557 27.426 -13.739 1.00 46.69 206 CYS A CA 1
ATOM 1530 C C . CYS A 1 206 ? 11.072 27.195 -13.558 1.00 46.69 206 CYS A C 1
ATOM 1532 O O . CYS A 1 206 ? 11.679 27.938 -12.788 1.00 46.69 206 CYS A O 1
ATOM 1534 N N . CYS A 1 207 ? 11.720 26.224 -14.215 1.00 41.03 207 CYS A N 1
ATOM 1535 C CA . CYS A 1 207 ? 13.156 25.970 -13.992 1.00 41.03 207 CYS A CA 1
ATOM 1536 C C . CYS A 1 207 ? 13.976 25.908 -15.287 1.00 41.03 207 CYS A C 1
ATOM 1538 O O . CYS A 1 207 ? 14.125 24.855 -15.904 1.00 41.03 207 CYS A O 1
ATOM 1540 N N . THR A 1 208 ? 14.599 27.035 -15.646 1.00 41.94 208 THR A N 1
ATOM 1541 C CA . THR A 1 208 ? 15.680 27.114 -16.643 1.00 41.94 208 THR A CA 1
ATOM 1542 C C . THR A 1 208 ? 17.006 26.615 -16.064 1.00 41.94 208 THR A C 1
ATOM 1544 O O . THR A 1 208 ? 17.986 27.352 -15.969 1.00 41.94 208 THR A O 1
ATOM 1547 N N . SER A 1 209 ? 17.045 25.346 -15.678 1.00 40.62 209 SER A N 1
ATOM 1548 C CA . SER A 1 209 ? 18.270 24.641 -15.315 1.00 40.62 209 SER A CA 1
ATOM 1549 C C . SER A 1 209 ? 18.232 23.267 -15.968 1.00 40.62 209 SER A C 1
ATOM 1551 O O . SER A 1 209 ? 17.494 22.378 -15.545 1.00 40.62 209 SER A O 1
ATOM 1553 N N . ARG A 1 210 ? 19.036 23.099 -17.030 1.00 38.53 210 ARG A N 1
ATOM 1554 C CA . ARG A 1 210 ? 19.367 21.766 -17.550 1.00 38.53 210 ARG A CA 1
ATOM 1555 C C . ARG A 1 210 ? 19.806 20.907 -16.359 1.00 38.53 210 ARG A C 1
ATOM 1557 O O . ARG A 1 210 ? 20.700 21.357 -15.637 1.00 38.53 210 ARG A O 1
ATOM 1564 N N . PRO A 1 211 ? 19.271 19.690 -16.163 1.00 41.56 211 PRO A N 1
ATOM 1565 C CA . PRO A 1 211 ? 20.038 18.703 -15.431 1.00 41.56 211 PRO A CA 1
ATOM 1566 C C . PRO A 1 211 ? 21.343 18.519 -16.209 1.00 41.56 211 PRO A C 1
ATOM 1568 O O . PRO A 1 211 ? 21.324 18.198 -17.400 1.00 41.56 211 PRO A O 1
ATOM 1571 N N . GLU A 1 212 ? 22.464 18.798 -15.545 1.00 38.78 212 GLU A N 1
ATOM 1572 C CA . GLU A 1 212 ? 23.786 18.397 -16.016 1.00 38.78 212 GLU A CA 1
ATOM 1573 C C . GLU A 1 212 ? 23.682 16.918 -16.397 1.00 38.78 212 GLU A C 1
ATOM 1575 O O . GLU A 1 212 ? 23.287 16.096 -15.563 1.00 38.78 212 GLU A O 1
ATOM 1580 N N . GLN A 1 213 ? 23.978 16.574 -17.654 1.00 41.81 213 GLN A N 1
ATOM 1581 C CA . GLN A 1 213 ? 24.097 15.173 -18.035 1.00 41.81 213 GLN A CA 1
ATOM 1582 C C . GLN A 1 213 ? 25.290 14.615 -17.263 1.00 41.81 213 GLN A C 1
ATOM 1584 O O . GLN A 1 213 ? 26.437 14.782 -17.677 1.00 41.81 213 GLN A O 1
ATOM 1589 N N . LEU A 1 214 ? 25.011 13.981 -16.120 1.00 41.44 214 LEU A N 1
ATOM 1590 C CA . LEU A 1 214 ? 25.984 13.174 -15.401 1.00 41.44 214 LEU A CA 1
ATOM 1591 C C . LEU A 1 214 ? 26.596 12.229 -16.440 1.00 41.44 214 LEU A C 1
ATOM 1593 O O . LEU A 1 214 ? 25.851 11.477 -17.074 1.00 41.44 214 LEU A O 1
ATOM 1597 N N . PRO A 1 215 ? 27.913 12.323 -16.696 1.00 33.44 215 PRO A N 1
ATOM 1598 C CA . PRO A 1 215 ? 28.507 11.653 -17.837 1.00 33.44 215 PRO A CA 1
ATOM 1599 C C . PRO A 1 215 ? 28.265 10.151 -17.728 1.00 33.44 215 PRO A C 1
ATOM 1601 O O . PRO A 1 215 ? 28.240 9.613 -16.616 1.00 33.44 215 PRO A O 1
ATOM 1604 N N . SER A 1 216 ? 28.173 9.477 -18.878 1.00 45.47 216 SER A N 1
ATOM 1605 C CA . SER A 1 216 ? 28.093 8.014 -19.041 1.00 45.47 216 SER A CA 1
ATOM 1606 C C . SER A 1 216 ? 29.397 7.309 -18.620 1.00 45.47 216 SER A C 1
ATOM 1608 O O . SER A 1 216 ? 29.973 6.460 -19.303 1.00 45.47 216 SER A O 1
ATOM 1610 N N . SER A 1 217 ? 29.902 7.690 -17.451 1.00 42.03 217 SER A N 1
ATOM 1611 C CA . SER A 1 217 ? 31.098 7.186 -16.818 1.00 42.03 217 SER A CA 1
ATOM 1612 C C . SER A 1 217 ? 30.744 5.897 -16.100 1.00 42.03 217 SER A C 1
ATOM 1614 O O . SER A 1 217 ? 30.235 5.914 -14.978 1.00 42.03 217 SER A O 1
ATOM 1616 N N . ARG A 1 218 ? 31.017 4.798 -16.811 1.00 45.00 218 ARG A N 1
ATOM 1617 C CA . ARG A 1 218 ? 31.068 3.397 -16.369 1.00 45.00 218 ARG A CA 1
ATOM 1618 C C . ARG A 1 218 ? 31.446 3.241 -14.888 1.00 45.00 218 ARG A C 1
ATOM 1620 O O . ARG A 1 218 ? 32.595 2.974 -14.549 1.00 45.00 218 ARG A O 1
ATOM 1627 N N . ARG A 1 219 ? 30.451 3.349 -14.012 1.00 46.62 219 ARG A N 1
ATOM 1628 C CA . ARG A 1 219 ? 30.471 2.835 -12.643 1.00 46.62 219 ARG A CA 1
ATOM 1629 C C . ARG A 1 219 ? 29.403 1.764 -12.587 1.00 46.62 219 ARG A C 1
ATOM 1631 O O . ARG A 1 219 ? 28.271 2.015 -12.997 1.00 46.62 219 ARG A O 1
ATOM 1638 N N . ASN A 1 220 ? 29.786 0.567 -12.153 1.00 44.75 220 ASN A N 1
ATOM 1639 C CA . ASN A 1 220 ? 28.858 -0.552 -12.087 1.00 44.75 220 ASN A CA 1
ATOM 1640 C C . ASN A 1 220 ? 27.667 -0.151 -11.200 1.00 44.75 220 ASN A C 1
ATOM 1642 O O . ASN A 1 220 ? 27.899 0.376 -10.109 1.00 44.75 220 ASN A O 1
ATOM 1646 N N . PRO A 1 221 ? 26.408 -0.435 -11.589 1.00 52.69 221 PRO A N 1
ATOM 1647 C CA . PRO A 1 221 ? 25.250 -0.143 -10.735 1.00 52.69 221 PRO A CA 1
ATOM 1648 C C . PRO A 1 221 ? 25.345 -0.837 -9.358 1.00 52.69 221 PRO A C 1
ATOM 1650 O O . PRO A 1 221 ? 24.785 -0.362 -8.369 1.00 52.69 221 PRO A O 1
ATOM 1653 N N . ILE A 1 222 ? 26.145 -1.907 -9.273 1.00 53.28 222 ILE A N 1
ATOM 1654 C CA . ILE A 1 222 ? 26.522 -2.629 -8.051 1.00 53.28 222 ILE A CA 1
ATOM 1655 C C . ILE A 1 222 ? 27.227 -1.718 -7.017 1.00 53.28 222 ILE A C 1
ATOM 1657 O O . ILE A 1 222 ? 26.906 -1.795 -5.832 1.00 53.28 222 ILE A O 1
ATOM 1661 N N . ASP A 1 223 ? 28.121 -0.812 -7.440 1.00 46.25 223 ASP A N 1
ATOM 1662 C CA . ASP A 1 223 ? 28.903 0.057 -6.532 1.00 46.25 223 ASP A CA 1
ATOM 1663 C C . ASP A 1 223 ? 28.059 1.153 -5.856 1.00 46.25 223 ASP A C 1
ATOM 1665 O O . ASP A 1 223 ? 28.470 1.743 -4.850 1.00 46.25 223 ASP A O 1
ATOM 1669 N N . VAL A 1 224 ? 26.885 1.450 -6.422 1.00 55.28 224 VAL A N 1
ATOM 1670 C CA . VAL A 1 224 ? 25.931 2.427 -5.879 1.00 55.28 224 VAL A CA 1
ATOM 1671 C C . VAL A 1 224 ? 24.983 1.746 -4.890 1.00 55.28 224 VAL A C 1
ATOM 1673 O O . VAL A 1 224 ? 24.723 2.295 -3.822 1.00 55.28 224 VAL A O 1
ATOM 1676 N N . ALA A 1 225 ? 24.526 0.528 -5.200 1.00 48.12 225 ALA A N 1
ATOM 1677 C CA . ALA A 1 225 ? 23.610 -0.241 -4.354 1.00 48.12 225 ALA A CA 1
ATOM 1678 C C . ALA A 1 225 ? 24.194 -0.594 -2.970 1.00 48.12 225 ALA A C 1
ATOM 1680 O O . ALA A 1 225 ? 23.454 -0.660 -1.992 1.00 48.12 225 ALA A O 1
ATOM 1681 N N . PHE A 1 226 ? 25.515 -0.777 -2.869 1.00 46.53 226 PHE A N 1
ATOM 1682 C CA . PHE A 1 226 ? 26.195 -1.094 -1.605 1.00 46.53 226 PHE A CA 1
ATOM 1683 C C . PHE A 1 226 ? 26.485 0.113 -0.698 1.00 46.53 226 PHE A C 1
ATOM 1685 O O . PHE A 1 226 ? 26.956 -0.078 0.420 1.00 46.53 226 PHE A O 1
ATOM 1692 N N . ARG A 1 227 ? 26.235 1.352 -1.148 1.00 40.47 227 ARG A N 1
ATOM 1693 C CA . ARG A 1 227 ? 26.590 2.578 -0.400 1.00 40.47 227 ARG A CA 1
ATOM 1694 C C . ARG A 1 227 ? 25.398 3.253 0.295 1.00 40.47 227 ARG A C 1
ATOM 1696 O O . ARG A 1 227 ? 25.530 4.375 0.773 1.00 40.47 227 ARG A O 1
ATOM 1703 N N . SER A 1 228 ? 24.236 2.599 0.318 1.00 40.75 228 SER A N 1
ATOM 1704 C CA . SER A 1 228 ? 23.001 3.114 0.931 1.00 40.75 228 SER A CA 1
ATOM 1705 C C . SER A 1 228 ? 22.325 2.116 1.884 1.00 40.75 228 SER A C 1
ATOM 1707 O O . SER A 1 228 ? 21.096 2.124 1.993 1.00 40.75 228 SER A O 1
ATOM 1709 N N . GLN A 1 229 ? 23.114 1.244 2.519 1.00 37.28 229 GLN A N 1
ATOM 1710 C CA . GLN A 1 229 ? 22.748 0.527 3.746 1.00 37.28 229 GLN A CA 1
ATOM 1711 C C . GLN A 1 229 ? 23.547 1.117 4.910 1.00 37.28 229 GLN A C 1
ATOM 1713 O O . GLN A 1 229 ? 24.730 1.449 4.666 1.00 37.28 229 GLN A O 1
#

InterPro domains:
  IPR052081 Dispatched hedgehog regulator [PTHR45951] (126-214)

Radius of gyration: 28.78 Å; chains: 1; bounding box: 70×50×71 Å

Sequence (229 aa):
MLLRSTIDWQSAGFVISQQEFPKWQAVVEHVKATAPSTLGSNPVQASDVWLRAFVEEDSLGVIEAIAVVCLVGLSIDAALHFAHGYIHAPVWLVEAADERAGLEPGEEPGSRLPDWAEAVARLGPRGARASFAMQKMGWPIVSSAITTAGASAFLLLTTIEILRVFGVILVFTLACSLVITIVGLSALLSVAGPRSTLCEACARGCCTSRPEQLPSSRRNPIDVAFRSQ

Secondary structure (DSSP, 8-state):
--------TTTTTTT--TTTHHHHHHHHHHHHHHS-S-TTS-HHHHHHHHHHHHHHSSS--HHHHHHHHHHHHHHHHHHHHHHHHHHT--HHHHHHHHHHHH--TTPPPSS---HHHHHHHTTHHHHHHHHHHHHHHHHHHHHHHHHHHHHHHHHHTSS-HHHHHHHHHHHHHHHHHHHIIIIIIHHHHHHHS-SS-HHHHHHTTT---PPP--------HHHHHTT--

pLDDT: mean 70.87, std 20.22, range [33.44, 94.62]

Foldseek 3Di:
DDDDDDLFCLVPCCNNPVVTPVPNVVVVVVCVVPPDPDPDDDPVVVVVVVVVVVQPPDDAHPLRVVLVVLLVVLLVVLQVLLVVQLLPQDPVLLVQLQQVVPDDPPDDRPADDDPVSVVQSVLHNQSNSLVSSCVVRVVVLVVVLVVQLVVLVVLCVDPDVSSNSSSVSSNVSNVVSSCCNNPVVSVCRSVPNDSDNVVVVCCVPPDPDDPDPPDPPDDHPVVVVVPPD